Protein AF-A0A8W8M5B3-F1 (afdb_monomer)

Structure (mmCIF, N/CA/C/O backbone):
data_AF-A0A8W8M5B3-F1
#
_entry.id   AF-A0A8W8M5B3-F1
#
loop_
_atom_site.group_PDB
_atom_site.id
_atom_site.type_symbol
_atom_site.label_atom_id
_atom_site.label_alt_id
_atom_site.label_comp_id
_atom_site.label_asym_id
_atom_site.label_entity_id
_atom_site.label_seq_id
_atom_site.pdbx_PDB_ins_code
_atom_site.Cartn_x
_atom_site.Cartn_y
_atom_site.Cartn_z
_atom_site.occupancy
_atom_site.B_iso_or_equiv
_atom_site.auth_seq_id
_atom_site.auth_comp_id
_atom_site.auth_asym_id
_atom_site.auth_atom_id
_atom_site.pdbx_PDB_model_num
ATOM 1 N N . MET A 1 1 ? -5.644 18.689 -34.649 1.00 53.72 1 MET A N 1
ATOM 2 C CA . MET A 1 1 ? -5.321 19.517 -33.463 1.00 53.72 1 MET A CA 1
ATOM 3 C C . MET A 1 1 ? -6.409 19.464 -32.383 1.00 53.72 1 MET A C 1
ATOM 5 O O . MET A 1 1 ? -6.066 19.575 -31.218 1.00 53.72 1 MET A O 1
ATOM 9 N N . THR A 1 2 ? -7.679 19.230 -32.744 1.00 52.62 2 THR A N 1
ATOM 10 C CA . THR A 1 2 ? -8.858 19.275 -31.850 1.00 52.62 2 THR A CA 1
ATOM 11 C C . THR A 1 2 ? -9.084 18.024 -30.984 1.00 52.62 2 THR A C 1
ATOM 13 O O . THR A 1 2 ? -9.543 18.142 -29.855 1.00 52.62 2 THR A O 1
ATOM 16 N N . LEU A 1 3 ? -8.731 16.823 -31.468 1.00 43.03 3 LEU A N 1
ATOM 17 C CA . LEU A 1 3 ? -8.884 15.584 -30.680 1.00 43.03 3 LEU A CA 1
ATOM 18 C C . LEU A 1 3 ? -7.893 15.510 -29.507 1.00 43.03 3 LEU A C 1
ATOM 20 O O . LEU A 1 3 ? -8.242 15.065 -28.421 1.00 43.03 3 LEU A O 1
ATOM 24 N N . ILE A 1 4 ? -6.660 15.978 -29.732 1.00 53.31 4 ILE A N 1
ATOM 25 C CA . ILE A 1 4 ? -5.594 15.974 -28.721 1.00 53.31 4 ILE A CA 1
ATOM 26 C C . ILE A 1 4 ? -5.938 16.949 -27.590 1.00 53.31 4 ILE A C 1
ATOM 28 O O . ILE A 1 4 ? -5.773 16.610 -26.427 1.00 53.31 4 ILE A O 1
ATOM 32 N N . THR A 1 5 ? -6.480 18.127 -27.913 1.00 54.94 5 THR A N 1
ATOM 33 C CA . THR A 1 5 ? -6.895 19.126 -26.914 1.00 54.94 5 THR A CA 1
ATOM 34 C C . THR A 1 5 ? -8.114 18.683 -26.110 1.00 54.94 5 THR A C 1
ATOM 36 O O . THR A 1 5 ? -8.145 18.920 -24.909 1.00 54.94 5 THR A O 1
ATOM 39 N N . TYR A 1 6 ? -9.087 18.007 -26.731 1.00 51.59 6 TYR A N 1
ATOM 40 C CA . TYR A 1 6 ? -10.259 17.485 -26.020 1.00 51.59 6 TYR A CA 1
ATOM 41 C C . TYR A 1 6 ? -9.896 16.345 -25.057 1.00 51.59 6 TYR A C 1
ATOM 43 O O . TYR A 1 6 ? -10.343 16.349 -23.913 1.00 51.59 6 TYR A O 1
ATOM 51 N N . ASN A 1 7 ? -9.023 15.422 -25.480 1.00 51.47 7 ASN A N 1
ATOM 52 C CA . ASN A 1 7 ? -8.510 14.365 -24.603 1.00 51.47 7 ASN A CA 1
ATOM 53 C C . ASN A 1 7 ? -7.664 14.926 -23.459 1.00 51.47 7 ASN A C 1
ATOM 55 O O . ASN A 1 7 ? -7.821 14.472 -22.334 1.00 51.47 7 ASN A O 1
ATOM 59 N N . LEU A 1 8 ? -6.821 15.933 -23.717 1.00 51.47 8 LEU A N 1
ATOM 60 C CA . LEU A 1 8 ? -6.054 16.584 -22.652 1.00 51.47 8 LEU A CA 1
ATOM 61 C C . LEU A 1 8 ? -6.986 17.259 -21.636 1.00 51.47 8 LEU A C 1
ATOM 63 O O . LEU A 1 8 ? -6.766 17.129 -20.441 1.00 51.47 8 LEU A O 1
ATOM 67 N N . TYR A 1 9 ? -8.043 17.928 -22.111 1.00 49.84 9 TYR A N 1
ATOM 68 C CA . TYR A 1 9 ? -9.014 18.620 -21.262 1.00 49.84 9 TYR A CA 1
ATOM 69 C C . TYR A 1 9 ? -9.836 17.652 -20.398 1.00 49.84 9 TYR A C 1
ATOM 71 O O . TYR A 1 9 ? -10.004 17.887 -19.203 1.00 49.84 9 TYR A O 1
ATOM 79 N N . LEU A 1 10 ? -10.297 16.536 -20.975 1.00 47.53 10 LEU A N 1
ATOM 80 C CA . LEU A 1 10 ? -10.989 15.478 -20.234 1.00 47.53 10 LEU A CA 1
ATOM 81 C C . LEU A 1 10 ? -10.074 14.797 -19.212 1.00 47.53 10 LEU A C 1
ATOM 83 O O . LEU A 1 10 ? -10.497 14.620 -18.077 1.00 47.53 10 LEU A O 1
ATOM 87 N N . LEU A 1 11 ? -8.825 14.486 -19.584 1.00 47.31 11 LEU A N 1
ATOM 88 C CA . LEU A 1 11 ? -7.840 13.895 -18.673 1.00 47.31 11 LEU A CA 1
ATOM 89 C C . LEU A 1 11 ? -7.550 14.837 -17.492 1.00 47.31 11 LEU A C 1
ATOM 91 O O . LEU A 1 11 ? -7.527 14.402 -16.343 1.00 47.31 11 LEU A O 1
ATOM 95 N N . THR A 1 12 ? -7.398 16.142 -17.758 1.00 46.09 12 THR A N 1
ATOM 96 C CA . THR A 1 12 ? -7.215 17.144 -16.699 1.00 46.09 12 THR A CA 1
ATOM 97 C C . THR A 1 12 ? -8.443 17.293 -15.806 1.00 46.09 12 THR A C 1
ATOM 99 O O . THR A 1 12 ? -8.263 17.428 -14.604 1.00 46.09 12 THR A O 1
ATOM 102 N N . LEU A 1 13 ? -9.663 17.218 -16.357 1.00 48.53 13 LEU A N 1
ATOM 103 C CA . LEU A 1 13 ? -10.911 17.265 -15.583 1.00 48.53 13 LEU A CA 1
ATOM 104 C C . LEU A 1 13 ? -11.055 16.051 -14.655 1.00 48.53 13 LEU A C 1
ATOM 106 O O . LEU A 1 13 ? -11.400 16.220 -13.489 1.00 48.53 13 LEU A O 1
ATOM 110 N N . THR A 1 14 ? -10.735 14.846 -15.138 1.00 50.59 14 THR A N 1
ATOM 111 C CA . THR A 1 14 ? -10.765 13.629 -14.311 1.00 50.59 14 THR A CA 1
ATOM 112 C C . THR A 1 14 ? -9.700 13.643 -13.212 1.00 50.59 14 THR A C 1
ATOM 114 O O . THR A 1 14 ? -9.991 13.262 -12.084 1.00 50.59 14 THR A O 1
ATOM 117 N N . LEU A 1 15 ? -8.492 14.147 -13.505 1.00 49.62 15 LEU A N 1
ATOM 118 C CA . LEU A 1 15 ? -7.419 14.312 -12.513 1.00 49.62 15 LEU A CA 1
ATOM 119 C C . LEU A 1 15 ? -7.785 15.336 -11.424 1.00 49.62 15 LEU A C 1
ATOM 121 O O . LEU A 1 15 ? -7.426 15.146 -10.262 1.00 49.62 15 LEU A O 1
ATOM 125 N N . THR A 1 16 ? -8.502 16.412 -11.770 1.00 54.41 16 THR A N 1
ATOM 126 C CA . THR A 1 16 ? -8.963 17.405 -10.784 1.00 54.41 16 THR A CA 1
ATOM 127 C C . THR A 1 16 ? -10.124 16.902 -9.926 1.00 54.41 16 THR A C 1
ATOM 129 O O . THR A 1 16 ? -10.104 17.115 -8.715 1.00 54.41 16 THR A O 1
ATOM 132 N N . ASP A 1 17 ? -11.088 16.184 -10.509 1.00 62.38 17 ASP A N 1
ATOM 133 C CA . ASP A 1 17 ? -12.300 15.754 -9.796 1.00 62.38 17 ASP A CA 1
ATOM 134 C C . ASP A 1 17 ? -12.007 14.747 -8.670 1.00 62.38 17 ASP A C 1
ATOM 136 O O . AS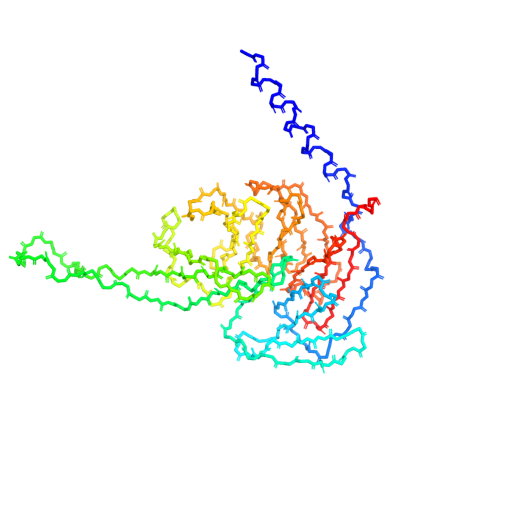P A 1 17 ? -12.618 14.817 -7.599 1.00 62.38 17 ASP A O 1
ATOM 140 N N . ASP A 1 18 ? -11.059 13.826 -8.867 1.00 72.44 18 ASP A N 1
ATOM 141 C CA . ASP A 1 18 ? -10.750 12.806 -7.857 1.00 72.44 18 ASP A CA 1
ATOM 142 C C . ASP A 1 18 ? -9.912 13.370 -6.695 1.00 72.44 18 ASP A C 1
ATOM 144 O O . ASP A 1 18 ? -10.124 13.001 -5.533 1.00 72.44 18 ASP A O 1
ATOM 148 N N . LEU A 1 19 ? -9.010 14.326 -6.958 1.00 80.25 19 LEU A N 1
ATOM 149 C CA . LEU A 1 19 ? -8.247 15.005 -5.903 1.00 80.25 19 LEU A CA 1
ATOM 150 C C . LEU A 1 19 ? -9.134 15.899 -5.019 1.00 80.25 19 LEU A C 1
ATOM 152 O O . LEU A 1 19 ? -8.861 16.027 -3.820 1.00 80.25 19 LEU A O 1
ATOM 156 N N . ASP A 1 20 ? -10.220 16.451 -5.566 1.00 81.31 20 ASP A N 1
ATOM 157 C CA . ASP A 1 20 ? -11.210 17.251 -4.830 1.00 81.31 20 ASP A CA 1
ATOM 158 C C . ASP A 1 20 ? -12.068 16.417 -3.859 1.00 81.31 20 ASP A C 1
ATOM 160 O O . ASP A 1 20 ? -12.709 16.950 -2.934 1.00 81.31 20 ASP A O 1
ATOM 164 N N . ARG A 1 21 ? -12.064 15.088 -4.018 1.00 83.88 21 ARG A N 1
ATOM 165 C CA . ARG A 1 21 ? -12.706 14.138 -3.095 1.00 83.88 21 ARG A CA 1
ATOM 166 C C . ARG A 1 21 ? -11.839 13.808 -1.883 1.00 83.88 21 ARG A C 1
ATOM 168 O O . ARG A 1 21 ? -12.360 13.254 -0.915 1.00 83.88 21 ARG A O 1
ATOM 175 N N . LEU A 1 22 ? -10.554 14.160 -1.898 1.00 87.50 22 LEU A N 1
ATOM 176 C CA . LEU A 1 22 ? -9.640 13.920 -0.783 1.00 87.50 22 LEU A CA 1
ATOM 177 C C . LEU A 1 22 ? -9.974 14.830 0.402 1.00 87.50 22 LEU A C 1
ATOM 179 O O . LEU A 1 22 ? -9.970 16.054 0.276 1.00 87.50 22 LEU A O 1
ATOM 183 N N . ILE A 1 23 ? -10.202 14.235 1.572 1.00 88.88 23 ILE A N 1
ATOM 184 C CA . ILE A 1 23 ? -10.473 14.974 2.822 1.00 88.88 23 ILE A CA 1
ATOM 185 C C . ILE A 1 23 ? -9.426 14.755 3.902 1.00 88.88 23 ILE A C 1
ATOM 187 O O . ILE A 1 23 ? -9.419 15.484 4.895 1.00 88.88 23 ILE A O 1
ATOM 191 N N . LEU A 1 24 ? -8.525 13.787 3.721 1.00 89.75 24 LEU A N 1
ATOM 192 C CA . LEU A 1 24 ? -7.459 13.566 4.685 1.00 89.75 24 LEU A CA 1
ATOM 193 C C . LEU A 1 24 ? -6.458 14.720 4.667 1.00 89.75 24 LEU A C 1
ATOM 195 O O . LEU A 1 24 ? -5.904 15.075 3.624 1.00 89.75 24 LEU A O 1
ATOM 199 N N . LEU A 1 25 ? -6.211 15.268 5.854 1.00 86.88 25 LEU A N 1
ATOM 200 C CA . LEU A 1 25 ? -5.199 16.288 6.093 1.00 86.88 25 LEU A CA 1
ATOM 201 C C . LEU A 1 25 ? -3.969 15.674 6.783 1.00 86.88 25 LEU A C 1
ATOM 203 O O . LEU A 1 25 ? -4.131 14.763 7.598 1.00 86.88 25 LEU A O 1
ATOM 207 N N . PRO A 1 26 ? -2.759 16.234 6.574 1.00 88.94 26 PRO A N 1
ATOM 208 C CA . PRO A 1 26 ? -1.518 15.718 7.160 1.00 88.94 26 PRO A CA 1
ATOM 209 C C . PRO A 1 26 ? -1.533 15.523 8.678 1.00 88.94 26 PRO A C 1
ATOM 211 O O . PRO A 1 26 ? -0.815 14.673 9.190 1.00 88.94 26 PRO A O 1
ATOM 214 N N . SER A 1 27 ? -2.325 16.309 9.402 1.00 86.94 27 SER A N 1
ATOM 215 C CA . SER A 1 27 ? -2.431 16.288 10.864 1.00 86.94 27 SER A CA 1
ATOM 216 C C . SER A 1 27 ? -3.783 15.757 11.352 1.00 86.94 27 SER A C 1
ATOM 218 O O . SER A 1 27 ? -4.245 16.149 12.424 1.00 86.94 27 SER A O 1
ATOM 220 N N . ALA A 1 28 ? -4.470 14.947 10.543 1.00 88.81 28 ALA A N 1
ATOM 221 C CA . ALA A 1 28 ? -5.773 14.407 10.902 1.00 88.81 28 ALA A CA 1
ATOM 222 C C . ALA A 1 28 ? -5.705 13.505 12.141 1.00 88.81 28 ALA A C 1
ATOM 224 O O . ALA A 1 28 ? -4.708 12.832 12.407 1.00 88.81 28 ALA A O 1
ATOM 225 N N . ILE A 1 29 ? -6.809 13.479 12.881 1.00 88.50 29 ILE A N 1
ATOM 226 C CA . ILE A 1 29 ? -7.001 12.600 14.033 1.00 88.50 29 ILE A CA 1
ATOM 227 C C . ILE A 1 29 ? -7.683 11.314 13.536 1.00 88.50 29 ILE A C 1
ATOM 229 O O . ILE A 1 29 ? -8.560 11.405 12.670 1.00 88.50 29 ILE A O 1
ATOM 233 N N . PRO A 1 30 ? -7.307 10.128 14.049 1.00 91.75 30 PRO A N 1
ATOM 234 C CA . PRO A 1 30 ? -7.993 8.887 13.713 1.00 91.75 30 PRO A CA 1
ATOM 235 C C . PRO A 1 30 ? -9.485 8.963 14.047 1.00 91.75 30 PRO A C 1
ATOM 237 O O . PRO A 1 30 ? -9.881 9.457 15.100 1.00 91.75 30 PRO A O 1
ATOM 240 N N . THR A 1 31 ? -10.312 8.424 13.161 1.00 92.12 31 THR A N 1
ATOM 241 C CA . THR A 1 31 ? -11.748 8.215 13.402 1.00 92.12 31 THR A CA 1
ATOM 242 C C . THR A 1 31 ? -12.033 6.950 14.203 1.00 92.12 31 THR A C 1
ATOM 244 O O . THR A 1 31 ? -13.053 6.862 14.881 1.00 92.12 31 THR A O 1
ATOM 247 N N . LEU A 1 32 ? -11.118 5.984 14.147 1.00 91.06 32 LEU A N 1
ATOM 248 C CA . LEU A 1 32 ? -11.135 4.760 14.933 1.00 91.06 32 LEU A CA 1
ATOM 249 C C . LEU A 1 32 ? -9.688 4.356 15.226 1.00 91.06 32 LEU A C 1
ATOM 251 O O . LEU A 1 32 ? -8.809 4.528 14.384 1.00 91.06 32 LEU A O 1
ATOM 255 N N . THR A 1 33 ? -9.455 3.798 16.408 1.00 91.12 33 THR A N 1
ATOM 256 C CA . THR A 1 33 ? -8.177 3.202 16.794 1.00 91.12 33 THR A CA 1
ATOM 257 C C . THR A 1 33 ? -8.438 1.772 17.240 1.00 91.12 33 THR A C 1
ATOM 259 O O . THR A 1 33 ? -9.250 1.535 18.132 1.00 91.12 33 THR A O 1
ATOM 262 N N . ILE A 1 34 ? -7.752 0.830 16.604 1.00 87.50 34 ILE A N 1
ATOM 263 C CA . ILE A 1 34 ? -7.818 -0.601 16.876 1.00 87.50 34 ILE A CA 1
ATOM 264 C C . ILE A 1 34 ? -6.501 -0.989 17.539 1.00 87.50 34 ILE A C 1
ATOM 266 O O . ILE A 1 34 ? -5.424 -0.720 17.015 1.00 87.50 34 ILE A O 1
ATOM 270 N N . ASP A 1 35 ? -6.588 -1.611 18.702 1.00 87.06 35 ASP A N 1
ATOM 271 C CA . ASP A 1 35 ? -5.436 -2.115 19.441 1.00 87.06 35 ASP A CA 1
ATOM 272 C C . ASP A 1 35 ? -5.367 -3.621 19.204 1.00 87.06 35 ASP A C 1
ATOM 274 O O . ASP A 1 35 ? -6.222 -4.372 19.674 1.00 87.06 35 ASP A O 1
ATOM 278 N N . THR A 1 36 ? -4.431 -4.045 18.362 1.00 82.00 36 THR A N 1
ATOM 279 C CA . THR A 1 36 ? -4.313 -5.448 17.970 1.00 82.00 36 THR A CA 1
ATOM 280 C C . THR A 1 36 ? -3.593 -6.228 19.071 1.00 82.00 36 THR A C 1
ATOM 282 O O . THR A 1 36 ? -2.722 -5.681 19.748 1.00 82.00 36 THR A O 1
ATOM 285 N N . PRO A 1 37 ? -3.888 -7.527 19.255 1.00 76.38 37 PRO A N 1
ATOM 286 C CA . PRO A 1 37 ? -3.199 -8.338 20.257 1.00 76.38 37 PRO A CA 1
ATOM 287 C C . PRO A 1 37 ? -1.724 -8.607 19.907 1.00 76.38 37 PRO A C 1
ATOM 289 O O . PRO A 1 37 ? -1.049 -9.313 20.656 1.00 76.38 37 PRO A O 1
ATOM 292 N N . VAL A 1 38 ? -1.217 -8.077 18.785 1.00 73.69 38 VAL A N 1
ATOM 293 C CA . VAL A 1 38 ? 0.112 -8.392 18.267 1.00 73.69 38 VAL A CA 1
ATOM 294 C C . VAL A 1 38 ? 0.968 -7.130 18.120 1.00 73.69 38 VAL A C 1
ATOM 296 O O . VAL A 1 38 ? 0.612 -6.222 17.367 1.00 73.69 38 VAL A O 1
ATOM 299 N N . PRO A 1 39 ? 2.116 -7.043 18.815 1.00 74.69 39 PRO A N 1
ATOM 300 C CA . PRO A 1 39 ? 3.044 -5.932 18.636 1.00 74.69 39 PRO A CA 1
ATOM 301 C C . PRO A 1 39 ? 3.782 -6.040 17.292 1.00 74.69 39 PRO A C 1
ATOM 303 O O . PRO A 1 39 ? 3.869 -7.116 16.708 1.00 74.69 39 PRO A O 1
ATOM 306 N N . ASN A 1 40 ? 4.390 -4.939 16.833 1.00 77.50 40 ASN A N 1
ATOM 307 C CA . ASN A 1 40 ? 5.222 -4.904 15.621 1.00 77.50 40 ASN A CA 1
ATOM 308 C C . ASN A 1 40 ? 4.525 -5.394 14.342 1.00 77.50 40 ASN A C 1
ATOM 310 O O . ASN A 1 40 ? 5.079 -6.210 13.607 1.00 77.50 40 ASN A O 1
ATOM 314 N N . ILE A 1 41 ? 3.341 -4.861 14.042 1.00 81.38 41 ILE A N 1
ATOM 315 C CA . ILE A 1 41 ? 2.624 -5.210 12.813 1.00 8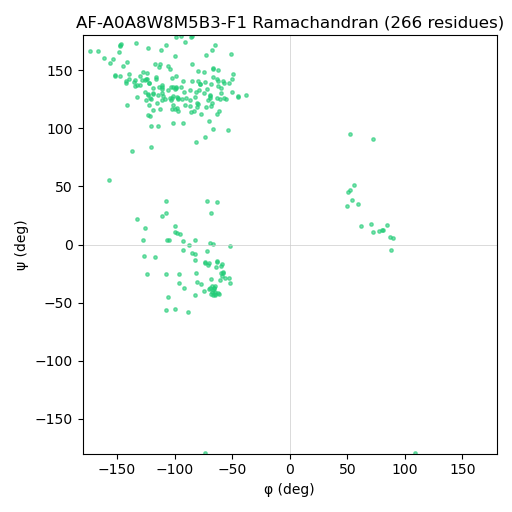1.38 41 ILE A CA 1
ATOM 316 C C . ILE A 1 41 ? 3.510 -4.907 11.599 1.00 81.38 41 ILE A C 1
ATOM 318 O O . ILE A 1 41 ? 3.997 -3.785 11.457 1.00 81.38 41 ILE A O 1
ATOM 322 N N . LYS A 1 42 ? 3.721 -5.897 10.731 1.00 80.44 42 LYS A N 1
ATOM 323 C CA . LYS A 1 42 ? 4.510 -5.772 9.496 1.00 80.44 42 LYS A CA 1
ATOM 324 C C . LYS A 1 42 ? 3.648 -5.513 8.284 1.00 80.44 42 LYS A C 1
ATOM 326 O O . LYS A 1 42 ? 4.084 -4.818 7.378 1.00 80.44 42 LYS A O 1
ATOM 331 N N . GLN A 1 43 ? 2.447 -6.074 8.273 1.00 80.75 43 GLN A N 1
ATOM 332 C CA . GLN A 1 43 ? 1.515 -5.894 7.179 1.00 80.75 43 GLN A CA 1
ATOM 333 C C . GLN A 1 43 ? 0.084 -6.020 7.679 1.00 80.75 43 GLN A C 1
ATOM 335 O O . GLN A 1 43 ? -0.209 -6.827 8.568 1.00 80.75 43 GLN A O 1
ATOM 340 N N . ILE A 1 44 ? -0.798 -5.233 7.075 1.00 81.38 44 ILE A N 1
ATOM 341 C CA . ILE A 1 44 ? -2.239 -5.363 7.235 1.00 81.38 44 ILE A CA 1
ATOM 342 C C . ILE A 1 44 ? -2.897 -5.445 5.871 1.00 81.38 44 ILE A C 1
ATOM 344 O O . ILE A 1 44 ? -2.443 -4.842 4.904 1.00 81.38 44 ILE A O 1
ATOM 348 N N . SER A 1 45 ? -4.004 -6.166 5.804 1.00 80.12 45 SER A N 1
ATOM 349 C CA . SER A 1 45 ? -4.862 -6.171 4.631 1.00 80.12 45 SER A CA 1
ATOM 350 C C . SER A 1 45 ? -6.314 -6.225 5.074 1.00 80.12 45 SER A C 1
ATOM 352 O O . SER A 1 45 ? -6.654 -6.906 6.043 1.00 80.12 45 SER A O 1
ATOM 354 N N . TYR A 1 46 ? -7.160 -5.455 4.400 1.00 71.12 46 TYR A N 1
ATOM 355 C CA . TYR A 1 46 ? -8.589 -5.417 4.663 1.00 71.12 46 TYR A CA 1
ATOM 356 C C . TYR A 1 46 ? -9.323 -6.039 3.484 1.00 71.12 46 TYR A C 1
ATOM 358 O O . TYR A 1 46 ? -9.011 -5.740 2.334 1.00 71.12 46 TYR A O 1
ATOM 366 N N . VAL A 1 47 ? -10.295 -6.890 3.789 1.00 66.25 47 VAL A N 1
ATOM 367 C CA . VAL A 1 47 ? -11.125 -7.582 2.799 1.00 66.25 47 VAL A CA 1
ATOM 368 C C . VAL A 1 47 ? -12.568 -7.109 2.868 1.00 66.25 47 VAL A C 1
ATOM 370 O O . VAL A 1 47 ? -13.052 -6.731 3.939 1.00 66.25 47 VAL A O 1
ATOM 373 N N . LYS A 1 48 ? -13.286 -7.185 1.744 1.00 62.12 48 LYS A N 1
ATOM 374 C CA . LYS A 1 48 ? -14.663 -6.680 1.587 1.00 62.12 48 LYS A CA 1
ATOM 375 C C . LYS A 1 48 ? -15.664 -7.323 2.551 1.00 62.12 48 LYS A C 1
ATOM 377 O O . LYS A 1 48 ? -16.678 -6.737 2.929 1.00 62.12 48 LYS A O 1
ATOM 382 N N . SER A 1 49 ? -15.354 -8.530 3.024 1.00 62.66 49 SER A N 1
ATOM 383 C CA . SER A 1 49 ? -16.093 -9.209 4.097 1.00 62.66 49 SER A CA 1
ATOM 384 C C . SER A 1 49 ? -15.986 -8.529 5.475 1.00 62.66 49 SER A C 1
ATOM 386 O O . SER A 1 49 ? -16.575 -9.008 6.446 1.00 62.66 49 SER A O 1
ATOM 388 N N . GLY A 1 50 ? -15.257 -7.417 5.577 1.00 68.25 50 GLY A N 1
ATOM 389 C CA . GLY A 1 50 ? -15.119 -6.615 6.784 1.00 68.25 50 GLY A CA 1
ATOM 390 C C . GLY A 1 50 ? -14.035 -7.108 7.740 1.00 68.25 50 GLY A C 1
ATOM 391 O O . GLY A 1 50 ? -14.059 -6.770 8.925 1.00 68.25 50 GLY A O 1
ATOM 392 N N . ARG A 1 51 ? -13.121 -7.956 7.259 1.00 73.38 51 ARG A N 1
ATOM 393 C CA . ARG A 1 51 ? -12.105 -8.617 8.087 1.00 73.38 51 ARG A CA 1
ATOM 394 C C . ARG A 1 51 ? -10.763 -7.913 7.929 1.00 73.38 51 ARG A C 1
ATOM 396 O O . ARG A 1 51 ? -10.341 -7.620 6.812 1.00 73.38 51 ARG A O 1
ATOM 403 N N . LEU A 1 52 ? -10.089 -7.684 9.053 1.00 77.75 52 LEU A N 1
ATOM 404 C CA . LEU A 1 52 ? -8.725 -7.172 9.085 1.00 77.75 52 LEU A CA 1
ATOM 405 C C . LEU A 1 52 ? -7.761 -8.337 9.314 1.00 77.75 52 LEU A C 1
ATOM 407 O O . LEU A 1 52 ? -7.797 -8.991 10.360 1.00 77.75 52 LEU A O 1
ATOM 411 N N . TRP A 1 53 ? -6.908 -8.577 8.327 1.00 79.81 53 TRP A N 1
ATOM 412 C CA . TRP A 1 53 ? -5.809 -9.527 8.406 1.00 79.81 53 TRP A CA 1
ATOM 413 C C . TRP A 1 53 ? -4.536 -8.804 8.814 1.00 79.81 53 TRP A C 1
ATOM 415 O O . TRP A 1 53 ? -4.231 -7.729 8.296 1.00 79.81 53 TRP A O 1
ATOM 425 N N . VAL A 1 54 ? -3.802 -9.398 9.746 1.00 78.75 54 VAL A N 1
ATOM 426 C CA . VAL A 1 54 ? -2.604 -8.826 10.356 1.00 78.75 54 VAL A CA 1
ATOM 427 C C . VAL A 1 54 ? -1.484 -9.858 10.299 1.00 78.75 54 VAL A C 1
ATOM 429 O O . VAL A 1 54 ? -1.702 -11.036 10.581 1.00 78.75 54 VAL A O 1
ATOM 432 N N . MET A 1 55 ? -0.281 -9.406 9.957 1.00 78.62 55 MET A N 1
ATOM 433 C CA . MET A 1 55 ? 0.943 -10.202 10.007 1.00 78.62 55 MET A CA 1
ATOM 434 C C . MET A 1 55 ? 1.994 -9.477 10.839 1.00 78.62 55 MET A C 1
ATOM 436 O O . MET A 1 55 ? 2.241 -8.284 10.640 1.00 78.62 55 MET A O 1
ATOM 440 N N . SER A 1 56 ? 2.610 -10.196 11.771 1.00 72.75 56 SER A N 1
ATOM 441 C CA . SER A 1 56 ? 3.611 -9.664 12.706 1.00 72.75 56 SER A CA 1
ATOM 442 C C . SER A 1 56 ? 5.033 -10.114 12.425 1.00 72.75 56 SER A C 1
ATOM 444 O O . SER A 1 56 ? 5.975 -9.412 12.786 1.00 72.75 56 SER A O 1
ATOM 446 N N . ASP A 1 57 ? 5.191 -11.260 11.772 1.00 69.12 57 ASP A N 1
ATOM 447 C CA . ASP A 1 57 ? 6.478 -11.745 11.302 1.00 69.12 57 ASP A CA 1
ATOM 448 C C . ASP A 1 57 ? 6.310 -12.364 9.916 1.00 69.12 57 ASP A C 1
ATOM 450 O O . ASP A 1 57 ? 5.257 -12.915 9.600 1.00 69.12 57 ASP A O 1
ATOM 454 N N . PHE A 1 58 ? 7.336 -12.242 9.082 1.00 63.25 58 PHE A N 1
ATOM 455 C CA . PHE A 1 58 ? 7.303 -12.718 7.697 1.00 63.25 58 PHE A CA 1
ATOM 456 C C . PHE A 1 58 ? 7.379 -14.249 7.597 1.00 63.25 58 PHE A C 1
ATOM 458 O O . PHE A 1 58 ? 7.025 -14.809 6.558 1.00 63.25 58 PHE A O 1
ATOM 465 N N . ASP A 1 59 ? 7.788 -14.896 8.692 1.00 58.41 59 ASP A N 1
ATOM 466 C CA . ASP A 1 59 ? 7.901 -16.348 8.845 1.00 58.41 59 ASP A CA 1
ATOM 467 C C . ASP A 1 59 ? 6.772 -16.961 9.705 1.00 58.41 59 ASP A C 1
ATOM 469 O O . ASP A 1 59 ? 6.789 -18.165 9.981 1.00 58.41 59 ASP A O 1
ATOM 473 N N . ASP A 1 60 ? 5.794 -16.155 10.136 1.00 60.88 60 ASP A N 1
ATOM 474 C CA . ASP A 1 60 ? 4.653 -16.594 10.949 1.00 60.88 60 ASP A CA 1
ATOM 475 C C . ASP A 1 60 ? 3.339 -16.611 10.141 1.00 60.88 60 ASP A C 1
ATOM 477 O O . ASP A 1 60 ? 3.260 -16.181 8.988 1.00 60.88 60 ASP A O 1
ATOM 481 N N . GLY A 1 61 ? 2.278 -17.161 10.728 1.00 65.31 61 GLY A N 1
ATOM 482 C CA . GLY A 1 61 ? 0.944 -17.129 10.141 1.00 65.31 61 GLY A CA 1
ATOM 483 C C . GLY A 1 61 ? 0.343 -15.720 10.070 1.00 65.31 61 GLY A C 1
ATOM 484 O O . GLY A 1 61 ? 0.609 -14.859 10.905 1.00 65.31 61 GLY A O 1
ATOM 485 N N . ILE A 1 62 ? -0.534 -15.500 9.091 1.00 71.69 62 ILE A N 1
ATOM 486 C CA . ILE A 1 62 ? -1.443 -14.352 9.068 1.00 71.69 62 ILE A CA 1
ATOM 487 C C . ILE A 1 62 ? -2.611 -14.626 10.015 1.00 71.69 62 ILE A C 1
ATOM 489 O O . ILE A 1 62 ? -3.153 -15.734 10.042 1.00 71.69 62 ILE A O 1
ATOM 493 N N . ILE A 1 63 ? -3.018 -13.622 10.784 1.00 74.56 63 ILE A N 1
ATOM 494 C CA . ILE A 1 63 ? -4.143 -13.737 11.713 1.00 74.56 63 ILE A CA 1
ATOM 495 C C . ILE A 1 63 ? -5.281 -12.807 11.314 1.00 74.56 63 ILE A C 1
ATOM 497 O O . ILE A 1 63 ? -5.060 -11.683 10.863 1.00 74.56 63 ILE A O 1
ATOM 501 N N . GLN A 1 64 ? -6.510 -13.260 11.522 1.00 74.75 64 GLN A N 1
ATOM 502 C CA . GLN A 1 64 ? -7.692 -12.418 11.436 1.00 74.75 64 GLN A CA 1
ATOM 503 C C . GLN A 1 64 ? -8.029 -11.879 12.825 1.00 74.75 64 GLN A C 1
ATOM 505 O O . GLN A 1 64 ? -8.241 -12.659 13.759 1.00 74.75 64 GLN A O 1
ATOM 510 N N . VAL A 1 65 ? -8.144 -10.557 12.943 1.00 74.44 65 VAL A N 1
ATOM 511 C CA . VAL A 1 65 ? -8.499 -9.875 14.195 1.00 74.44 65 VAL A CA 1
ATOM 512 C C . VAL A 1 65 ? -9.865 -9.210 14.043 1.00 74.44 65 VAL A C 1
ATOM 514 O O . VAL A 1 65 ? -10.150 -8.587 13.017 1.00 74.44 65 VAL A O 1
ATOM 517 N N . ASP A 1 66 ? -10.732 -9.357 15.046 1.00 68.69 66 ASP A N 1
ATOM 518 C CA . ASP A 1 66 ? -11.992 -8.611 15.114 1.00 68.69 66 ASP A CA 1
ATOM 519 C C . ASP A 1 66 ? -11.852 -7.282 15.885 1.00 68.69 66 ASP A C 1
ATOM 521 O O . ASP A 1 66 ? -10.824 -6.976 16.489 1.00 68.69 66 ASP A O 1
ATOM 525 N N . ASN A 1 67 ? -12.914 -6.472 15.894 1.00 64.94 67 ASN A N 1
ATOM 526 C CA . ASN A 1 67 ? -12.914 -5.179 16.591 1.00 64.94 67 ASN A CA 1
ATOM 527 C C . ASN A 1 67 ? -12.739 -5.293 18.122 1.00 64.94 67 ASN A C 1
ATOM 529 O O . ASN A 1 67 ? -12.457 -4.287 18.770 1.00 64.94 67 ASN A O 1
ATOM 533 N N . ASN A 1 68 ? -12.903 -6.488 18.700 1.00 66.75 68 ASN A N 1
ATOM 534 C CA . ASN A 1 68 ? -12.751 -6.762 20.130 1.00 66.75 68 ASN A CA 1
ATOM 535 C C . ASN A 1 68 ? -11.356 -7.289 20.491 1.00 66.75 68 ASN A C 1
ATOM 537 O O . ASN A 1 68 ? -11.136 -7.647 21.647 1.00 66.75 68 ASN A O 1
ATOM 541 N N . ARG A 1 69 ? -10.402 -7.268 19.546 1.00 69.69 69 ARG A N 1
ATOM 542 C CA . ARG A 1 69 ? -9.034 -7.800 19.688 1.00 69.69 69 ARG A CA 1
ATOM 543 C C . ARG A 1 69 ? -8.955 -9.328 19.710 1.00 69.69 69 ARG A C 1
ATOM 545 O O . ARG A 1 69 ? -7.885 -9.866 19.996 1.00 69.69 69 ARG A O 1
ATOM 552 N N . ASP A 1 70 ? -10.042 -10.028 19.395 1.00 71.50 70 ASP A N 1
ATOM 553 C CA . ASP A 1 70 ? -10.036 -11.485 19.389 1.00 71.50 70 ASP A CA 1
ATOM 554 C C . ASP A 1 70 ? -9.442 -12.003 18.077 1.00 71.50 70 ASP A C 1
ATOM 556 O O . ASP A 1 70 ? -9.853 -11.607 16.980 1.00 71.50 70 ASP A O 1
ATOM 560 N N . ILE A 1 71 ? -8.503 -12.945 18.193 1.00 74.88 71 ILE A N 1
ATOM 561 C CA . ILE A 1 71 ? -8.014 -13.723 17.054 1.00 74.88 71 ILE A CA 1
ATOM 562 C C . ILE A 1 71 ? -9.118 -14.705 16.658 1.00 74.88 71 ILE A C 1
ATOM 564 O O . ILE A 1 71 ? -9.510 -15.561 17.453 1.00 74.88 71 ILE A O 1
ATOM 568 N N . LYS A 1 72 ? -9.632 -14.581 15.433 1.00 67.75 72 LYS A N 1
ATOM 569 C CA . LYS A 1 72 ? -10.675 -15.477 14.901 1.00 67.75 72 LYS A CA 1
ATOM 570 C C . LYS A 1 72 ? -10.100 -16.656 14.143 1.00 67.75 72 LYS A C 1
ATOM 572 O O . LYS A 1 72 ? -10.645 -17.753 14.212 1.00 67.75 72 LYS A O 1
ATOM 577 N N . GLU A 1 73 ? -9.027 -16.409 13.411 1.00 65.69 73 GLU A N 1
ATOM 578 C CA . GLU A 1 73 ? -8.450 -17.365 12.481 1.00 65.69 73 GLU A CA 1
ATOM 579 C C . GLU A 1 73 ? -6.950 -17.099 12.354 1.00 65.69 73 GLU A C 1
ATOM 581 O O . GLU A 1 73 ? -6.516 -15.950 12.444 1.00 65.69 73 GLU A O 1
ATOM 586 N N . ALA A 1 74 ? -6.167 -18.159 12.167 1.00 66.94 74 ALA A N 1
ATOM 587 C CA . ALA A 1 74 ? -4.739 -18.088 11.894 1.00 66.94 74 ALA A CA 1
ATOM 588 C C . ALA A 1 74 ? -4.423 -19.020 10.721 1.00 66.94 74 ALA A C 1
ATOM 590 O O . ALA A 1 74 ? -4.771 -20.202 10.752 1.00 66.94 74 ALA A O 1
ATOM 591 N N . VAL A 1 75 ? -3.768 -18.490 9.693 1.00 59.91 75 VAL A N 1
ATOM 592 C CA . VAL A 1 75 ? -3.412 -19.219 8.473 1.00 59.91 75 VAL A CA 1
ATOM 593 C C . VAL A 1 75 ? -1.908 -19.126 8.286 1.00 59.91 75 VAL A C 1
ATOM 595 O O . VAL A 1 75 ? -1.342 -18.040 8.324 1.00 59.91 75 VAL A O 1
ATOM 598 N N . ARG A 1 76 ? -1.229 -20.255 8.073 1.00 58.09 76 ARG A N 1
ATOM 599 C CA . ARG A 1 76 ? 0.213 -20.242 7.805 1.00 58.09 76 ARG A CA 1
ATOM 600 C C . ARG A 1 76 ? 0.478 -19.581 6.449 1.00 58.09 76 ARG A C 1
ATOM 602 O O . ARG A 1 76 ? -0.003 -20.079 5.435 1.00 58.09 76 ARG A O 1
ATOM 609 N N . SER A 1 77 ? 1.266 -18.510 6.441 1.00 56.25 77 SER A N 1
ATOM 610 C CA . SER A 1 77 ? 1.808 -17.886 5.232 1.00 56.25 77 SER A CA 1
ATOM 611 C C . SER A 1 77 ? 3.331 -17.988 5.260 1.00 56.25 77 SER A C 1
ATOM 613 O O . SER A 1 77 ? 3.926 -18.144 6.322 1.00 56.25 77 SER A O 1
ATOM 615 N N . LEU A 1 78 ? 3.960 -17.957 4.090 1.00 50.72 78 LEU A N 1
ATOM 616 C CA . LEU A 1 78 ? 5.411 -17.854 3.945 1.00 50.72 78 LEU A CA 1
ATOM 617 C C . LEU A 1 78 ? 5.669 -16.582 3.138 1.00 50.72 78 LEU A C 1
ATOM 619 O O . LEU A 1 78 ? 5.749 -16.641 1.910 1.00 50.72 78 LEU A O 1
ATOM 623 N N . GLY A 1 79 ? 5.693 -15.440 3.829 1.00 57.41 79 GLY A N 1
ATOM 624 C CA . GLY A 1 79 ? 5.994 -14.133 3.252 1.00 57.41 79 GLY A CA 1
ATOM 625 C C . GLY A 1 79 ? 4.822 -13.153 3.116 1.00 57.41 79 GLY A C 1
ATOM 626 O O . GLY A 1 79 ? 3.676 -13.418 3.487 1.00 57.41 79 GLY A O 1
ATOM 627 N N . LEU A 1 80 ? 5.177 -11.985 2.573 1.00 61.94 80 LEU A N 1
ATOM 628 C CA . LEU A 1 80 ? 4.307 -10.842 2.286 1.00 61.94 80 LEU A CA 1
ATOM 629 C C . LEU A 1 80 ? 3.087 -11.228 1.447 1.00 61.94 80 LEU A C 1
ATOM 631 O O . LEU A 1 80 ? 3.198 -11.961 0.463 1.00 61.94 80 LEU A O 1
ATOM 635 N N . PHE A 1 81 ? 1.943 -10.652 1.798 1.00 62.59 81 PHE A N 1
ATOM 636 C CA . PHE A 1 81 ? 0.667 -10.901 1.143 1.00 62.59 81 PHE A CA 1
ATOM 637 C C . PHE A 1 81 ? -0.056 -9.582 0.881 1.00 62.59 81 PHE A C 1
ATOM 639 O O . PHE A 1 81 ? -0.053 -8.679 1.706 1.00 62.59 81 PHE A O 1
ATOM 646 N N . CYS A 1 82 ? -0.722 -9.450 -0.254 1.00 63.94 82 CYS A N 1
ATOM 647 C CA . CYS A 1 82 ? -1.722 -8.401 -0.434 1.00 63.94 82 CYS A CA 1
ATOM 648 C C . CYS A 1 82 ? -3.025 -9.106 -0.765 1.00 63.94 82 CYS A C 1
ATOM 650 O O . CYS A 1 82 ? -3.046 -9.930 -1.674 1.00 63.94 82 CYS A O 1
ATOM 652 N N . VAL A 1 83 ? -4.096 -8.836 -0.027 1.00 60.41 83 VAL A N 1
ATOM 653 C CA . VAL A 1 83 ? -5.422 -9.259 -0.466 1.00 60.41 83 VAL A CA 1
ATOM 654 C C . VAL A 1 83 ? -6.004 -8.131 -1.307 1.00 60.41 83 VAL A C 1
ATOM 656 O O . VAL A 1 83 ? -6.003 -6.970 -0.896 1.00 60.41 83 VAL A O 1
ATOM 659 N N . SER A 1 84 ? -6.420 -8.457 -2.525 1.00 55.88 84 SER A N 1
ATOM 660 C CA . SER A 1 84 ? -7.086 -7.515 -3.412 1.00 55.88 84 SER A CA 1
ATOM 661 C C . SER A 1 84 ? -8.460 -7.138 -2.852 1.00 55.88 84 SER A C 1
ATOM 663 O O . SER A 1 84 ? -9.003 -7.798 -1.966 1.00 55.88 84 SER A O 1
ATOM 665 N N . LYS A 1 85 ? -9.058 -6.093 -3.428 1.00 51.88 85 LYS A N 1
ATOM 666 C CA . LYS A 1 85 ? -10.420 -5.640 -3.097 1.00 51.88 85 LYS A CA 1
ATOM 667 C C . LYS A 1 85 ? -11.508 -6.702 -3.321 1.00 51.88 85 LYS A C 1
ATOM 669 O O . LYS A 1 85 ? -12.602 -6.554 -2.787 1.00 51.88 85 LYS A O 1
ATOM 674 N N . ASP A 1 86 ? -11.200 -7.752 -4.077 1.00 50.44 86 ASP A N 1
ATOM 675 C CA . ASP A 1 86 ? -12.103 -8.866 -4.371 1.00 50.44 86 ASP A CA 1
ATOM 676 C C . ASP A 1 86 ? -11.689 -10.138 -3.610 1.00 50.44 86 ASP A C 1
ATOM 678 O O . ASP A 1 86 ? -11.902 -11.238 -4.093 1.00 50.44 86 ASP A O 1
ATOM 682 N N . ASP A 1 87 ? -11.032 -10.018 -2.455 1.00 48.94 87 ASP A N 1
ATOM 683 C CA . ASP A 1 87 ? -10.575 -11.143 -1.621 1.00 48.94 87 ASP A CA 1
ATOM 684 C C . ASP A 1 87 ? -9.554 -12.079 -2.314 1.00 48.94 87 ASP A C 1
ATOM 686 O O . ASP A 1 87 ? -9.259 -13.176 -1.832 1.00 48.94 87 ASP A O 1
ATOM 690 N N . ALA A 1 88 ? -8.941 -11.637 -3.418 1.00 50.22 88 ALA A N 1
ATOM 691 C CA . ALA A 1 88 ? -7.898 -12.401 -4.090 1.00 50.22 88 ALA A CA 1
ATOM 692 C C . ALA A 1 88 ? -6.532 -12.206 -3.429 1.00 50.22 88 ALA A C 1
ATOM 694 O O . ALA A 1 88 ? -6.041 -11.086 -3.306 1.00 50.22 88 ALA A O 1
ATOM 695 N N . LEU A 1 89 ? -5.864 -13.300 -3.076 1.00 51.72 89 LEU A N 1
ATOM 696 C CA . LEU A 1 89 ? -4.512 -13.257 -2.528 1.00 51.72 89 LEU A CA 1
ATOM 697 C C . LEU A 1 89 ? -3.497 -12.948 -3.641 1.00 51.72 89 LEU A C 1
ATOM 699 O O . LEU A 1 89 ? -3.492 -13.601 -4.676 1.00 51.72 89 LEU A O 1
ATOM 703 N N . LEU A 1 90 ? -2.608 -11.984 -3.440 1.00 53.38 90 LEU A N 1
ATOM 704 C CA . LEU A 1 90 ? -1.363 -11.856 -4.190 1.00 53.38 90 LEU A CA 1
ATOM 705 C C . LEU A 1 90 ? -0.270 -12.501 -3.349 1.00 53.38 90 LEU A C 1
ATOM 707 O O . LEU A 1 90 ? 0.038 -12.036 -2.251 1.00 53.38 90 LEU A O 1
ATOM 711 N N . TYR A 1 91 ? 0.286 -13.586 -3.877 1.00 54.34 91 TYR A N 1
ATOM 712 C CA . TYR A 1 91 ? 1.374 -14.323 -3.252 1.00 54.34 91 TYR A CA 1
ATOM 713 C C . TYR A 1 91 ? 2.629 -14.209 -4.119 1.00 54.34 91 TYR A C 1
ATOM 715 O O . TYR A 1 91 ? 2.592 -14.475 -5.325 1.00 54.34 91 TYR A O 1
ATOM 723 N N . LYS A 1 92 ? 3.740 -13.819 -3.492 1.00 49.56 92 LYS A N 1
ATOM 724 C CA . LYS A 1 92 ? 5.087 -13.901 -4.064 1.00 49.56 92 LYS A CA 1
ATOM 725 C C . LYS A 1 92 ? 5.629 -15.295 -3.752 1.00 49.56 92 LYS A C 1
ATOM 727 O O . LYS A 1 92 ? 5.790 -15.614 -2.580 1.00 49.56 92 LYS A O 1
ATOM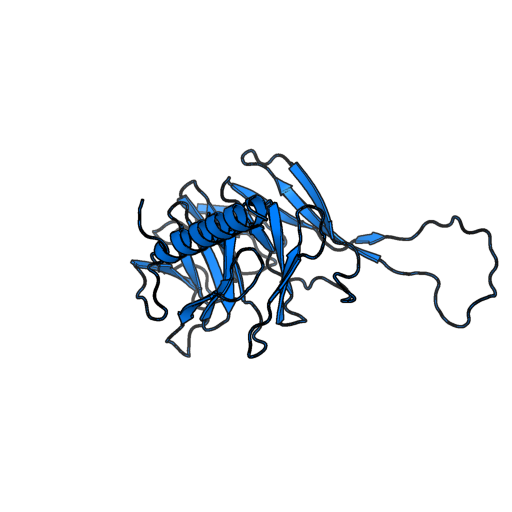 732 N N . SER A 1 93 ? 5.944 -16.103 -4.765 1.00 45.06 93 SER A N 1
ATOM 733 C CA . SER A 1 93 ? 6.690 -17.351 -4.541 1.00 45.06 93 SER A CA 1
ATOM 734 C C . SER A 1 93 ? 8.173 -17.168 -4.845 1.00 45.06 93 SER A C 1
ATOM 736 O O . SER A 1 93 ? 8.532 -16.435 -5.768 1.00 45.06 93 SER A O 1
ATOM 738 N N . ASP A 1 94 ? 8.995 -17.860 -4.062 1.00 45.66 94 ASP A N 1
ATOM 739 C CA . ASP A 1 94 ? 10.451 -17.772 -3.999 1.00 45.66 94 ASP A CA 1
ATOM 740 C C . ASP A 1 94 ? 11.223 -17.884 -5.322 1.00 45.66 94 ASP A C 1
ATOM 742 O O . ASP A 1 94 ? 10.722 -18.323 -6.352 1.00 45.66 94 ASP A O 1
ATOM 746 N N . ARG A 1 95 ? 12.486 -17.455 -5.207 1.00 47.47 95 ARG A N 1
ATOM 747 C CA . ARG A 1 95 ? 13.618 -17.549 -6.140 1.00 47.47 95 ARG A CA 1
ATOM 748 C C . ARG A 1 95 ? 13.656 -18.885 -6.897 1.00 47.47 95 ARG A C 1
ATOM 750 O O . ARG A 1 95 ? 13.764 -19.933 -6.266 1.00 47.47 95 ARG A O 1
ATOM 757 N N . PHE A 1 96 ? 13.751 -18.827 -8.223 1.00 46.59 96 PHE A N 1
ATOM 758 C CA . PHE A 1 96 ? 14.215 -19.951 -9.041 1.00 46.59 96 PHE A CA 1
ATOM 759 C C . PHE A 1 96 ? 15.401 -19.512 -9.904 1.00 46.59 96 PHE A C 1
ATOM 761 O O . PHE A 1 96 ? 15.473 -18.358 -10.325 1.00 46.59 96 PHE A O 1
ATOM 768 N N . ILE A 1 97 ? 16.360 -20.423 -10.070 1.00 51.22 97 ILE A N 1
ATOM 769 C CA . ILE A 1 97 ? 17.506 -20.277 -10.968 1.00 51.22 97 ILE A CA 1
ATOM 770 C C . ILE A 1 97 ? 17.064 -20.878 -12.300 1.00 51.22 97 ILE A C 1
ATOM 772 O O . ILE A 1 97 ? 16.683 -22.048 -12.333 1.00 51.22 97 ILE A O 1
ATOM 776 N N . GLU A 1 98 ? 17.060 -20.080 -13.363 1.00 47.88 98 GLU A N 1
ATOM 777 C CA . GLU A 1 98 ? 16.972 -20.618 -14.722 1.00 47.88 98 GLU A CA 1
ATOM 778 C C . GLU A 1 98 ? 18.391 -20.972 -15.178 1.00 47.88 98 GLU A C 1
ATOM 780 O O . GLU A 1 98 ? 19.238 -20.086 -15.307 1.00 47.88 98 GLU A O 1
ATOM 785 N N . ASP A 1 99 ? 18.652 -22.263 -15.382 1.00 47.75 99 ASP A N 1
ATOM 786 C CA . ASP A 1 99 ? 19.841 -22.734 -16.092 1.00 47.75 99 ASP A CA 1
ATOM 787 C C . ASP A 1 99 ? 19.556 -22.610 -17.602 1.00 47.75 99 ASP A C 1
ATOM 789 O O . ASP A 1 99 ? 18.566 -23.160 -18.087 1.00 47.75 99 ASP A O 1
ATOM 793 N N . GLU A 1 100 ? 20.368 -21.860 -18.358 1.00 47.72 100 GLU A N 1
ATOM 794 C CA . GLU A 1 100 ? 20.274 -21.869 -19.827 1.00 47.72 100 GLU A CA 1
ATOM 795 C C . GLU A 1 100 ? 20.758 -23.233 -20.364 1.00 47.72 100 GLU A C 1
ATOM 797 O O . GLU A 1 100 ? 21.833 -23.707 -19.998 1.00 47.72 100 GLU A O 1
ATOM 802 N N . ASP A 1 101 ? 19.937 -23.861 -21.216 1.00 42.06 101 ASP A N 1
ATOM 803 C CA . ASP A 1 101 ? 20.123 -25.207 -21.774 1.00 42.06 101 ASP A CA 1
ATOM 804 C C . ASP A 1 101 ? 21.520 -25.464 -22.387 1.00 42.06 101 ASP A C 1
ATOM 806 O O . ASP A 1 101 ? 22.067 -24.642 -23.124 1.00 42.06 101 ASP A O 1
ATOM 810 N N . GLU A 1 102 ? 22.016 -26.694 -22.191 1.00 46.09 102 GLU A N 1
ATOM 811 C CA . GLU A 1 102 ? 23.229 -27.323 -22.754 1.00 46.09 102 GLU A CA 1
ATOM 812 C C . GLU A 1 102 ? 23.225 -27.490 -24.300 1.00 46.09 102 GLU A C 1
ATOM 814 O O . GLU A 1 102 ? 23.707 -28.490 -24.826 1.00 46.09 102 GLU A O 1
ATOM 819 N N . ASN A 1 103 ? 22.677 -26.548 -25.074 1.00 45.25 103 ASN A N 1
ATOM 820 C CA . ASN A 1 103 ? 22.558 -26.663 -26.539 1.00 45.25 103 ASN A CA 1
ATOM 821 C C . ASN A 1 103 ? 23.518 -25.743 -27.316 1.00 45.25 103 ASN A C 1
ATOM 823 O O . ASN A 1 103 ? 23.172 -25.209 -28.371 1.00 45.25 103 ASN A O 1
ATOM 827 N N . GLY A 1 104 ? 24.740 -25.572 -26.812 1.00 44.28 104 GLY A N 1
ATOM 828 C CA . GLY A 1 104 ? 25.843 -24.949 -27.540 1.00 44.28 104 GLY A CA 1
ATOM 829 C C . GLY A 1 104 ? 26.950 -25.963 -27.788 1.00 44.28 104 GLY A C 1
ATOM 830 O O . GLY A 1 104 ? 27.719 -26.253 -26.876 1.00 44.28 104 GLY A O 1
ATOM 831 N N . ASP A 1 105 ? 27.025 -26.495 -29.011 1.00 42.91 105 ASP A N 1
ATOM 832 C CA . ASP A 1 105 ? 28.180 -27.254 -29.498 1.00 42.91 105 ASP A CA 1
ATOM 833 C C . ASP A 1 105 ? 29.483 -26.534 -29.116 1.00 42.91 105 ASP A C 1
ATOM 835 O O . ASP A 1 105 ? 29.649 -25.338 -29.372 1.00 42.91 105 ASP A O 1
ATOM 839 N N . GLY A 1 106 ? 30.384 -27.276 -28.470 1.00 48.31 106 GLY A N 1
ATOM 840 C CA . GLY A 1 106 ? 31.594 -26.747 -27.855 1.00 48.31 106 GLY A CA 1
ATOM 841 C C . GLY A 1 106 ? 32.480 -25.950 -28.813 1.00 48.31 106 GLY A C 1
ATOM 842 O O . GLY A 1 106 ? 32.945 -26.456 -29.834 1.00 48.31 106 GLY A O 1
ATOM 843 N N . ASP A 1 107 ? 32.786 -24.719 -28.413 1.00 40.56 107 ASP A N 1
ATOM 844 C CA . ASP A 1 107 ? 33.991 -24.001 -28.825 1.00 40.56 107 ASP A CA 1
ATOM 845 C C . ASP A 1 107 ? 34.564 -23.310 -27.575 1.00 40.56 107 ASP A C 1
ATOM 847 O O . ASP A 1 107 ? 34.324 -22.132 -27.303 1.00 40.56 107 ASP A O 1
ATOM 851 N N . ASP A 1 108 ? 35.277 -24.098 -26.764 1.00 48.00 108 ASP A N 1
ATOM 852 C CA . ASP A 1 108 ? 35.762 -23.782 -25.409 1.00 48.00 108 ASP A CA 1
ATOM 853 C C . ASP A 1 108 ? 36.867 -22.707 -25.349 1.00 48.00 108 ASP A C 1
ATOM 855 O O . ASP A 1 108 ? 37.717 -22.740 -24.456 1.00 48.00 108 ASP A O 1
ATOM 859 N N . ASN A 1 109 ? 36.959 -21.769 -26.300 1.00 46.06 109 ASN A N 1
ATOM 860 C CA . ASN A 1 109 ? 38.116 -20.869 -26.297 1.00 46.06 109 ASN A CA 1
ATOM 861 C C . ASN A 1 109 ? 37.963 -19.517 -27.006 1.00 46.06 109 ASN A C 1
ATOM 863 O O . ASN A 1 109 ? 38.790 -19.163 -27.852 1.00 46.06 109 ASN A O 1
ATOM 867 N N . LYS A 1 110 ? 36.957 -18.706 -26.640 1.00 42.53 110 LYS A N 1
ATOM 868 C CA . LYS A 1 110 ? 36.897 -17.314 -27.137 1.00 42.53 110 LYS A CA 1
ATOM 869 C C . LYS A 1 110 ? 36.773 -16.167 -26.148 1.00 42.53 110 LYS A C 1
ATOM 871 O O . LYS A 1 110 ? 37.015 -15.042 -26.578 1.00 42.53 110 LYS A O 1
ATOM 876 N N . TYR A 1 111 ? 36.524 -16.381 -24.861 1.00 41.34 111 TYR A N 1
ATOM 877 C CA . TYR A 1 111 ? 36.479 -15.259 -23.921 1.00 41.34 111 TYR A CA 1
ATOM 878 C C . TYR A 1 111 ? 37.116 -15.641 -22.588 1.00 41.34 111 TYR A C 1
ATOM 880 O O . TYR A 1 111 ? 36.721 -16.609 -21.948 1.00 41.34 111 TYR A O 1
ATOM 888 N N . GLY A 1 112 ? 38.163 -14.903 -22.216 1.00 34.53 112 GLY A N 1
ATOM 889 C CA . GLY A 1 112 ? 38.873 -15.093 -20.960 1.00 34.53 112 GLY A CA 1
ATOM 890 C C . GLY A 1 112 ? 37.967 -14.849 -19.755 1.00 34.53 112 GLY A C 1
ATOM 891 O O . GLY A 1 112 ? 37.218 -13.878 -19.729 1.00 34.53 112 GLY A O 1
ATOM 892 N N . ASP A 1 113 ? 38.081 -15.739 -18.774 1.00 41.84 113 ASP A N 1
ATOM 893 C CA . ASP A 1 113 ? 37.716 -15.558 -17.362 1.00 41.84 113 ASP A CA 1
ATOM 894 C C . ASP A 1 113 ? 36.311 -14.993 -17.061 1.00 41.84 113 ASP A C 1
ATOM 896 O O . ASP A 1 113 ? 36.104 -14.280 -16.079 1.00 41.84 113 ASP A O 1
ATOM 900 N N . GLN A 1 114 ? 35.318 -15.323 -17.890 1.00 42.66 114 GLN A N 1
ATOM 901 C CA . GLN A 1 114 ? 33.906 -15.152 -17.550 1.00 42.66 114 GLN A CA 1
ATOM 902 C C . GLN A 1 114 ? 33.221 -16.510 -17.638 1.00 42.66 114 GLN A C 1
ATOM 904 O O . GLN A 1 114 ? 33.077 -17.077 -18.718 1.00 42.66 114 GLN A O 1
ATOM 909 N N . SER A 1 115 ? 32.835 -17.048 -16.482 1.00 42.22 115 SER A N 1
ATOM 910 C CA . SER A 1 115 ? 32.010 -18.251 -16.393 1.00 42.22 115 SER A CA 1
ATOM 911 C C . SER A 1 115 ? 30.773 -18.106 -17.298 1.00 42.22 115 SER A C 1
ATOM 913 O O . SER A 1 115 ? 30.089 -17.088 -17.197 1.00 42.22 115 SER A O 1
ATOM 915 N N . PRO A 1 116 ? 30.447 -19.098 -18.146 1.00 40.00 116 PRO A N 1
ATOM 916 C CA . PRO A 1 116 ? 29.333 -19.017 -19.099 1.00 40.00 116 PRO A CA 1
ATOM 917 C C . PRO A 1 116 ? 27.944 -19.095 -18.438 1.00 40.00 116 PRO A C 1
ATOM 919 O O . PRO A 1 116 ? 26.931 -18.910 -19.103 1.00 40.00 116 PRO A O 1
ATOM 922 N N . TRP A 1 117 ? 27.879 -19.329 -17.126 1.00 44.91 117 TRP A N 1
ATOM 923 C CA . TRP A 1 117 ? 26.638 -19.424 -16.363 1.00 44.91 117 TRP A CA 1
ATOM 924 C C . TRP A 1 117 ? 26.115 -18.027 -15.998 1.00 44.91 117 TRP A C 1
ATOM 926 O O . TRP A 1 117 ? 26.427 -17.493 -14.930 1.00 44.91 117 TRP A O 1
ATOM 936 N N . GLN A 1 118 ? 25.313 -17.413 -16.871 1.00 48.91 118 GLN A N 1
ATOM 937 C CA . GLN A 1 118 ? 24.472 -16.286 -16.460 1.00 48.91 118 GLN A CA 1
ATOM 938 C C . GLN A 1 118 ? 23.309 -16.826 -15.622 1.00 48.91 118 GLN A C 1
ATOM 940 O O . GLN A 1 118 ? 22.278 -17.216 -16.153 1.00 48.91 118 GLN A O 1
ATOM 945 N N . VAL A 1 119 ? 23.483 -16.860 -14.299 1.00 47.78 119 VAL A N 1
ATOM 946 C CA . VAL A 1 119 ? 22.394 -17.170 -13.363 1.00 47.78 119 VAL A CA 1
ATOM 947 C C . VAL A 1 119 ? 21.326 -16.087 -13.490 1.00 47.78 119 VAL A C 1
ATOM 949 O O . VAL A 1 119 ? 21.573 -14.934 -13.124 1.00 47.78 119 VAL A O 1
ATOM 952 N N . ARG A 1 120 ? 20.151 -16.459 -14.003 1.00 51.66 120 ARG A N 1
ATOM 953 C CA . ARG A 1 120 ? 18.983 -15.579 -14.085 1.00 51.66 120 ARG A CA 1
ATOM 954 C C . ARG A 1 120 ? 18.099 -15.735 -12.853 1.00 51.66 120 ARG A C 1
ATOM 956 O O . ARG A 1 120 ? 17.797 -16.857 -12.442 1.00 51.66 120 ARG A O 1
ATOM 963 N N . PHE A 1 121 ? 17.702 -14.619 -12.243 1.00 56.03 121 PHE A N 1
ATOM 964 C CA . PHE A 1 121 ? 16.785 -14.591 -11.110 1.00 56.03 121 PHE A CA 1
ATOM 965 C C . PHE A 1 121 ? 15.390 -14.189 -11.593 1.00 56.03 121 PHE A C 1
ATOM 967 O O . PHE A 1 121 ? 15.159 -13.063 -12.035 1.00 56.03 121 PHE A O 1
ATOM 974 N N . SER A 1 122 ? 14.424 -15.096 -11.450 1.00 58.09 122 SER A N 1
ATOM 975 C CA . SER A 1 122 ? 13.019 -14.794 -11.716 1.00 58.09 122 SER A CA 1
ATOM 976 C C . SER A 1 122 ? 12.198 -14.777 -10.425 1.00 58.09 122 SER A C 1
ATOM 978 O O . SER A 1 122 ? 12.361 -15.604 -9.522 1.00 58.09 122 SER A O 1
ATOM 980 N N . HIS A 1 123 ? 11.315 -13.784 -10.313 1.00 64.56 123 HIS A N 1
ATOM 981 C CA . HIS A 1 123 ? 10.316 -13.687 -9.254 1.00 64.56 123 HIS A CA 1
ATOM 982 C C . HIS A 1 123 ? 8.931 -13.892 -9.841 1.00 64.56 123 HIS A C 1
ATOM 984 O O . HIS A 1 123 ? 8.563 -13.239 -10.814 1.00 64.56 123 HIS A O 1
ATOM 990 N N . LYS A 1 124 ? 8.143 -14.770 -9.223 1.00 69.00 124 LYS A N 1
ATOM 991 C CA . LYS A 1 124 ? 6.786 -15.059 -9.675 1.00 69.00 124 LYS A CA 1
ATOM 992 C C . LYS A 1 124 ? 5.762 -14.377 -8.785 1.00 69.00 124 LYS A C 1
ATOM 994 O O . LYS A 1 124 ? 5.728 -14.601 -7.573 1.00 69.00 124 LYS A O 1
ATOM 999 N N . ILE A 1 125 ? 4.903 -13.587 -9.411 1.00 67.31 125 ILE A N 1
ATOM 1000 C CA . ILE A 1 125 ? 3.688 -13.050 -8.807 1.00 67.31 125 ILE A CA 1
ATOM 1001 C C . ILE A 1 125 ? 2.529 -13.888 -9.319 1.00 67.31 125 ILE A C 1
ATOM 1003 O O . ILE A 1 125 ? 2.288 -13.938 -10.523 1.00 67.31 125 ILE A O 1
ATOM 1007 N N . THR A 1 126 ? 1.795 -14.529 -8.415 1.00 64.19 126 THR A N 1
ATOM 1008 C CA . THR A 1 126 ? 0.579 -15.258 -8.782 1.00 64.19 126 THR A CA 1
ATOM 1009 C C . THR A 1 126 ? -0.644 -14.454 -8.371 1.00 64.19 126 THR A C 1
ATOM 1011 O O . THR A 1 126 ? -0.789 -14.083 -7.204 1.00 64.19 126 THR A O 1
ATOM 1014 N N . ARG A 1 127 ? -1.543 -14.215 -9.328 1.00 64.75 127 ARG A N 1
ATOM 1015 C CA . ARG A 1 127 ? -2.832 -13.559 -9.102 1.00 64.75 127 ARG A CA 1
ATOM 1016 C C . ARG A 1 127 ? -3.932 -14.604 -8.978 1.00 64.75 127 ARG A C 1
ATOM 1018 O O . ARG A 1 127 ? -4.010 -15.511 -9.805 1.00 64.75 127 ARG A O 1
ATOM 1025 N N . TYR A 1 128 ? -4.802 -14.447 -7.990 1.00 61.22 128 TYR A N 1
ATOM 1026 C CA . TYR A 1 128 ? -6.001 -15.267 -7.813 1.00 61.22 128 TYR A CA 1
ATOM 1027 C C . TYR A 1 128 ? -7.269 -14.429 -8.070 1.00 61.22 128 TYR A C 1
ATOM 1029 O O . TYR A 1 128 ? -7.180 -13.211 -8.229 1.00 61.22 128 TYR A O 1
ATOM 1037 N N . ASP A 1 129 ? -8.429 -15.070 -8.196 1.00 59.53 129 ASP A N 1
ATOM 1038 C CA . ASP A 1 129 ? -9.747 -14.427 -8.223 1.00 59.53 129 ASP A CA 1
ATOM 1039 C C . ASP A 1 129 ? -10.424 -14.490 -6.844 1.00 59.53 129 ASP A C 1
ATOM 1041 O O . ASP A 1 129 ? -9.891 -15.081 -5.902 1.00 59.53 129 ASP A O 1
ATOM 1045 N N . GLU A 1 130 ? -11.617 -13.903 -6.735 1.00 55.97 130 GLU A N 1
ATOM 1046 C CA . GLU A 1 130 ? -12.440 -13.890 -5.513 1.00 55.97 130 GLU A CA 1
ATOM 1047 C C . GLU A 1 130 ? -12.843 -15.282 -5.002 1.00 55.97 130 GLU A C 1
ATOM 1049 O O . GLU A 1 130 ? -13.207 -15.457 -3.843 1.00 55.97 130 GLU A O 1
ATOM 1054 N N . ASN A 1 131 ? -12.759 -16.300 -5.861 1.00 55.34 131 ASN A N 1
ATOM 1055 C CA . ASN A 1 131 ? -13.053 -17.688 -5.528 1.00 55.34 131 ASN A CA 1
ATOM 1056 C C . ASN A 1 131 ? -11.772 -18.485 -5.221 1.00 55.34 131 ASN A C 1
ATOM 1058 O O . ASN A 1 131 ? -11.820 -19.715 -5.139 1.00 55.34 131 ASN A O 1
ATOM 1062 N N . GLY A 1 132 ? -10.619 -17.814 -5.095 1.00 52.28 132 GLY A N 1
ATOM 1063 C CA . GLY A 1 132 ? -9.320 -18.440 -4.859 1.00 52.28 132 GLY A CA 1
ATOM 1064 C C . GLY A 1 132 ? -8.783 -19.217 -6.063 1.00 52.28 132 GLY A C 1
ATOM 1065 O O . GLY A 1 132 ? -7.895 -20.058 -5.910 1.00 52.28 132 GLY A O 1
ATOM 1066 N N . ARG A 1 133 ? -9.305 -18.982 -7.272 1.00 56.94 133 ARG A N 1
ATOM 1067 C CA . ARG A 1 133 ? -8.805 -19.616 -8.496 1.00 56.94 133 ARG A CA 1
ATOM 1068 C C . ARG A 1 133 ? -7.664 -18.793 -9.055 1.00 56.94 133 ARG A C 1
ATOM 1070 O O . ARG A 1 133 ? -7.767 -17.580 -9.194 1.00 56.94 133 ARG A O 1
ATOM 1077 N N . LYS A 1 134 ? -6.571 -19.458 -9.411 1.00 66.19 134 LYS A N 1
ATOM 1078 C CA . LYS A 1 134 ? -5.438 -18.808 -10.066 1.00 66.19 134 LYS A CA 1
ATOM 1079 C C . LYS A 1 134 ? -5.881 -18.189 -11.399 1.00 66.19 134 LYS A C 1
ATOM 1081 O O . LYS A 1 134 ? -6.411 -18.898 -12.251 1.00 66.19 134 LYS A O 1
ATOM 1086 N N . ILE A 1 135 ? -5.621 -16.896 -11.572 1.00 69.12 135 ILE A N 1
ATOM 1087 C CA . ILE A 1 135 ? -5.852 -16.145 -12.810 1.00 69.12 135 ILE A CA 1
ATOM 1088 C C . ILE A 1 135 ? -4.620 -16.245 -13.708 1.00 69.12 135 ILE A C 1
ATOM 1090 O O . ILE A 1 135 ? -4.715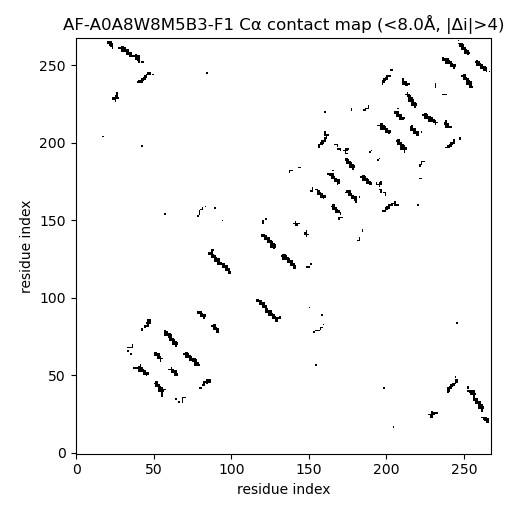 -16.710 -14.840 1.00 69.12 135 ILE A O 1
ATOM 1094 N N . GLU A 1 136 ? -3.461 -15.811 -13.211 1.00 68.12 136 GLU A N 1
ATOM 1095 C CA . GLU A 1 136 ? -2.231 -15.718 -14.003 1.00 68.12 136 GLU A CA 1
ATOM 1096 C C . GLU A 1 136 ? -0.981 -15.764 -13.114 1.00 68.12 136 GLU A C 1
ATOM 1098 O O . GLU A 1 136 ? -1.038 -15.441 -11.925 1.00 68.12 136 GLU A O 1
ATOM 1103 N N . ASP A 1 137 ? 0.139 -16.184 -13.708 1.00 73.44 137 ASP A N 1
ATOM 1104 C CA . ASP A 1 137 ? 1.482 -15.976 -13.164 1.00 73.44 137 ASP A CA 1
ATOM 1105 C C . ASP A 1 137 ? 2.164 -14.882 -13.977 1.00 73.44 137 ASP A C 1
ATOM 1107 O O . ASP A 1 137 ? 2.159 -14.926 -15.208 1.00 73.44 137 ASP A O 1
ATOM 1111 N N . ILE A 1 138 ? 2.781 -13.937 -13.283 1.00 70.25 138 ILE A N 1
ATOM 1112 C CA . ILE A 1 138 ? 3.585 -12.880 -13.876 1.00 70.25 138 ILE A CA 1
ATOM 1113 C C . ILE A 1 138 ? 5.014 -13.092 -13.404 1.00 70.25 138 ILE A C 1
ATOM 1115 O O . ILE A 1 138 ? 5.287 -13.137 -12.202 1.00 70.25 138 ILE A O 1
ATOM 1119 N N . TRP A 1 139 ? 5.914 -13.254 -14.365 1.00 70.44 139 TRP A N 1
ATOM 1120 C CA . TRP A 1 139 ? 7.328 -13.471 -14.111 1.00 70.44 139 TRP A CA 1
ATOM 1121 C C . TRP A 1 139 ? 8.063 -12.148 -14.251 1.00 70.44 139 TRP A C 1
ATOM 1123 O O . TRP A 1 139 ? 8.078 -11.543 -15.320 1.00 70.44 139 TRP A O 1
ATOM 1133 N N . ILE A 1 140 ? 8.667 -11.701 -13.158 1.00 67.50 140 ILE A N 1
ATOM 1134 C CA . ILE A 1 140 ? 9.595 -10.579 -13.158 1.00 67.50 140 ILE A CA 1
ATOM 1135 C C . ILE A 1 140 ? 10.980 -11.178 -13.337 1.00 67.50 140 ILE A C 1
ATOM 1137 O O . ILE A 1 140 ? 11.519 -11.792 -12.415 1.00 67.50 140 ILE A O 1
ATOM 1141 N N . THR A 1 141 ? 11.515 -11.033 -14.543 1.00 59.78 141 THR A N 1
ATOM 1142 C CA . THR A 1 141 ? 12.846 -11.508 -14.925 1.00 59.78 141 THR A CA 1
ATOM 1143 C C . THR A 1 141 ? 13.865 -10.371 -14.890 1.00 59.78 141 THR A C 1
ATOM 1145 O O . THR A 1 141 ? 13.509 -9.192 -14.877 1.00 59.78 141 THR A O 1
ATOM 1148 N N . ASP A 1 142 ? 15.142 -10.742 -14.860 1.00 56.31 142 ASP A N 1
ATOM 1149 C CA . ASP A 1 142 ? 16.274 -9.882 -14.530 1.00 56.31 142 ASP A CA 1
ATOM 1150 C C . ASP A 1 142 ? 16.295 -8.497 -15.186 1.00 56.31 142 ASP A C 1
ATOM 1152 O O . ASP A 1 142 ? 16.302 -8.329 -16.404 1.00 56.31 142 ASP A O 1
ATOM 1156 N N . ARG A 1 143 ? 16.457 -7.510 -14.302 1.00 56.84 143 ARG A N 1
ATOM 1157 C CA . ARG A 1 143 ? 16.691 -6.087 -14.553 1.00 56.84 143 ARG A CA 1
ATOM 1158 C C . ARG A 1 143 ? 15.517 -5.270 -15.069 1.00 56.84 143 ARG A C 1
ATOM 1160 O O . ARG A 1 143 ? 15.422 -4.955 -16.251 1.00 56.84 143 ARG A O 1
ATOM 1167 N N . ILE A 1 144 ? 14.763 -4.686 -14.137 1.00 58.16 144 ILE A N 1
ATOM 1168 C CA . ILE A 1 144 ? 14.042 -3.443 -14.432 1.00 58.16 144 ILE A CA 1
ATOM 1169 C C . ILE A 1 144 ? 15.075 -2.312 -14.575 1.00 58.16 144 ILE A C 1
ATOM 1171 O O . ILE A 1 144 ? 15.681 -1.877 -13.601 1.00 58.16 144 ILE A O 1
ATOM 1175 N N . GLN A 1 145 ? 15.311 -1.869 -15.814 1.00 55.34 145 GLN A N 1
ATOM 1176 C CA . GLN A 1 145 ? 16.193 -0.743 -16.169 1.00 55.34 145 GLN A CA 1
ATOM 1177 C C . GLN A 1 145 ? 17.623 -0.803 -15.585 1.00 55.34 145 GLN A C 1
ATOM 1179 O O . GLN A 1 145 ? 18.147 0.179 -15.062 1.00 55.34 145 GLN A O 1
ATOM 1184 N N . GLY A 1 146 ? 18.291 -1.954 -15.694 1.00 54.81 146 GLY A N 1
ATOM 1185 C CA . GLY A 1 146 ? 19.703 -2.108 -15.301 1.00 54.81 146 GLY A CA 1
ATOM 1186 C C . GLY A 1 146 ? 19.932 -2.479 -13.834 1.00 54.81 146 GLY A C 1
ATOM 1187 O O . GLY A 1 146 ? 21.066 -2.770 -13.455 1.00 54.81 146 GLY A O 1
ATOM 1188 N N . TRP A 1 147 ? 18.871 -2.531 -13.032 1.00 57.00 147 TRP A N 1
ATOM 1189 C CA . TRP A 1 147 ? 18.931 -2.903 -11.625 1.00 57.00 147 TRP A CA 1
ATOM 1190 C C . TRP A 1 147 ? 18.911 -4.407 -11.508 1.00 57.00 147 TRP A C 1
ATOM 1192 O O . TRP A 1 147 ? 17.916 -5.013 -11.866 1.00 57.00 147 TRP A O 1
ATOM 1202 N N . GLU A 1 148 ? 19.971 -5.038 -11.024 1.00 55.69 148 GLU A N 1
ATOM 1203 C CA . GLU A 1 148 ? 19.870 -6.461 -10.721 1.00 55.69 148 GLU A CA 1
ATOM 1204 C C . GLU A 1 148 ? 18.806 -6.644 -9.642 1.00 55.69 148 GLU A C 1
ATOM 1206 O O . GLU A 1 148 ? 18.974 -6.209 -8.506 1.00 55.69 148 GLU A O 1
ATOM 1211 N N . PHE A 1 149 ? 17.716 -7.327 -9.993 1.00 57.78 149 PHE A N 1
ATOM 1212 C CA . PHE A 1 149 ? 16.761 -7.880 -9.033 1.00 57.78 149 PHE A CA 1
ATOM 1213 C C . PHE A 1 149 ? 17.407 -9.087 -8.331 1.00 57.78 149 PHE A C 1
ATOM 1215 O O . PHE A 1 149 ? 16.756 -10.098 -8.083 1.00 57.78 149 PHE A O 1
ATOM 1222 N N . SER A 1 150 ? 18.717 -9.015 -8.046 1.00 49.91 150 SER A N 1
ATOM 1223 C CA . SER A 1 150 ? 19.454 -10.053 -7.346 1.00 49.91 150 SER A CA 1
ATOM 1224 C C . SER A 1 150 ? 18.906 -10.095 -5.928 1.00 49.91 150 SER A C 1
ATOM 1226 O O . SER A 1 150 ? 19.176 -9.249 -5.083 1.00 49.91 150 SER A O 1
ATOM 1228 N N . SER A 1 151 ? 18.015 -11.064 -5.712 1.00 50.12 151 SER A N 1
ATOM 1229 C CA . SER A 1 151 ? 17.043 -11.059 -4.623 1.00 50.12 151 SER A CA 1
ATOM 1230 C C . SER A 1 151 ? 16.224 -9.765 -4.580 1.00 50.12 151 SER A C 1
ATOM 1232 O O . SER A 1 151 ? 16.596 -8.806 -3.912 1.00 50.12 151 SER A O 1
ATOM 1234 N N . ILE A 1 152 ? 15.034 -9.746 -5.192 1.00 50.19 152 ILE A N 1
ATOM 1235 C CA . ILE A 1 152 ? 13.957 -8.889 -4.682 1.00 50.19 152 ILE A CA 1
ATOM 1236 C C . ILE A 1 152 ? 13.822 -9.259 -3.191 1.00 50.19 152 ILE A C 1
ATOM 1238 O O . ILE A 1 152 ? 13.341 -10.339 -2.822 1.00 50.19 152 ILE A O 1
ATOM 1242 N N . ALA A 1 153 ? 14.448 -8.431 -2.352 1.00 50.81 153 ALA A N 1
ATOM 1243 C CA . ALA A 1 153 ? 14.765 -8.710 -0.963 1.00 50.81 153 ALA A CA 1
ATOM 1244 C C . ALA A 1 153 ? 13.513 -9.228 -0.253 1.00 50.81 153 ALA A C 1
ATOM 1246 O O . ALA A 1 153 ? 12.401 -8.830 -0.608 1.00 50.81 153 ALA A O 1
ATOM 1247 N N . ALA A 1 154 ? 13.665 -10.121 0.721 1.00 51.09 154 ALA A N 1
ATOM 1248 C CA . ALA A 1 154 ? 12.588 -10.850 1.405 1.00 51.09 154 ALA A CA 1
ATOM 1249 C C . ALA A 1 154 ? 11.423 -9.992 1.979 1.00 51.09 154 ALA A C 1
ATOM 1251 O O . ALA A 1 154 ? 10.459 -10.544 2.490 1.00 51.09 154 ALA A O 1
ATOM 1252 N N . TYR A 1 155 ? 11.474 -8.661 1.843 1.00 59.66 155 TYR A N 1
ATOM 1253 C CA . TYR A 1 155 ? 10.629 -7.656 2.486 1.00 59.66 155 TYR A CA 1
ATOM 1254 C C . TYR A 1 155 ? 10.067 -6.578 1.526 1.00 59.66 155 TYR A C 1
ATOM 1256 O O . TYR A 1 155 ? 9.756 -5.474 1.964 1.00 59.66 155 TYR A O 1
ATOM 1264 N N . ALA A 1 156 ? 9.985 -6.855 0.219 1.00 70.88 156 ALA A N 1
ATOM 1265 C CA . ALA A 1 156 ? 9.403 -5.953 -0.786 1.00 70.88 156 ALA A CA 1
ATOM 1266 C C . ALA A 1 156 ? 7.862 -6.026 -0.820 1.00 70.88 156 ALA A C 1
ATOM 1268 O O . ALA A 1 156 ? 7.308 -7.075 -1.148 1.00 70.88 156 ALA A O 1
ATOM 1269 N N . PHE A 1 157 ? 7.174 -4.920 -0.533 1.00 78.81 157 PHE A N 1
ATOM 1270 C CA . PHE A 1 157 ? 5.711 -4.836 -0.580 1.00 78.81 157 PHE A CA 1
ATOM 1271 C C . PHE A 1 157 ? 5.215 -4.780 -2.025 1.00 78.81 157 PHE A C 1
ATOM 1273 O O . PHE A 1 157 ? 5.897 -4.238 -2.895 1.00 78.81 157 PHE A O 1
ATOM 1280 N N . ILE A 1 158 ? 4.030 -5.335 -2.279 1.00 78.62 158 ILE A N 1
ATOM 1281 C CA . ILE A 1 158 ? 3.425 -5.425 -3.610 1.00 78.62 158 ILE A CA 1
ATOM 1282 C C . ILE A 1 158 ? 1.949 -5.043 -3.560 1.00 78.62 158 ILE A C 1
ATOM 1284 O O . ILE A 1 158 ? 1.220 -5.438 -2.652 1.00 78.62 158 ILE A O 1
ATOM 1288 N N . THR A 1 159 ? 1.497 -4.309 -4.570 1.00 83.38 159 THR A N 1
ATOM 1289 C CA . THR A 1 159 ? 0.083 -4.019 -4.798 1.00 83.38 159 THR A CA 1
ATOM 1290 C C . THR A 1 159 ? -0.207 -3.922 -6.298 1.00 83.38 159 THR A C 1
ATOM 1292 O O . THR A 1 159 ? 0.711 -3.946 -7.121 1.00 83.38 159 THR A O 1
ATOM 1295 N N . ALA A 1 160 ? -1.483 -3.822 -6.662 1.00 83.12 160 ALA A N 1
ATOM 1296 C CA . ALA A 1 160 ? -1.916 -3.587 -8.033 1.00 83.12 160 ALA A CA 1
ATOM 1297 C C . ALA A 1 160 ? -2.918 -2.433 -8.083 1.00 83.12 160 ALA A C 1
ATOM 1299 O O . ALA A 1 160 ? -3.714 -2.265 -7.158 1.00 83.12 160 ALA A O 1
ATOM 1300 N N . ASN A 1 161 ? -2.894 -1.624 -9.139 1.00 85.56 161 ASN A N 1
ATOM 1301 C CA . ASN A 1 161 ? -3.872 -0.545 -9.317 1.00 85.56 161 ASN A CA 1
ATOM 1302 C C . ASN A 1 161 ? -5.070 -0.991 -10.182 1.00 85.56 161 ASN A C 1
ATOM 1304 O O . ASN A 1 161 ? -5.128 -2.120 -10.674 1.00 85.56 161 ASN A O 1
ATOM 1308 N N . LYS A 1 162 ? -6.031 -0.082 -10.398 1.00 83.44 162 LYS A N 1
ATOM 1309 C CA . LYS A 1 162 ? -7.234 -0.323 -11.220 1.00 83.44 162 LYS A CA 1
ATOM 1310 C C . LYS A 1 162 ? -6.931 -0.724 -12.675 1.00 83.44 162 LYS A C 1
ATOM 1312 O O . LYS A 1 162 ? -7.754 -1.380 -13.305 1.00 83.44 162 LYS A O 1
ATOM 1317 N N . ASN A 1 163 ? -5.764 -0.342 -13.195 1.00 84.38 163 ASN A N 1
ATOM 1318 C CA . ASN A 1 163 ? -5.332 -0.633 -14.563 1.00 84.38 163 ASN A CA 1
ATOM 1319 C C . ASN A 1 163 ? -4.675 -2.025 -14.672 1.00 84.38 163 ASN A C 1
ATOM 1321 O O . ASN A 1 163 ? -4.399 -2.498 -15.773 1.00 84.38 163 ASN A O 1
ATOM 1325 N N . GLY A 1 164 ? -4.454 -2.704 -13.541 1.00 79.50 164 GLY A N 1
ATOM 1326 C CA . GLY A 1 164 ? -3.731 -3.972 -13.476 1.00 79.50 164 GLY A CA 1
ATOM 1327 C C . GLY A 1 164 ? -2.212 -3.810 -13.509 1.00 79.50 164 GLY A C 1
ATOM 1328 O O . GLY A 1 164 ? -1.514 -4.804 -13.695 1.00 79.50 164 GLY A O 1
ATOM 1329 N N . ASP A 1 165 ? -1.713 -2.585 -13.330 1.00 85.75 165 ASP A N 1
ATOM 1330 C CA . ASP A 1 165 ? -0.289 -2.329 -13.135 1.00 85.75 165 ASP A CA 1
ATOM 1331 C C . ASP A 1 165 ? 0.160 -2.919 -11.803 1.00 85.75 165 ASP A C 1
ATOM 1333 O O . ASP A 1 165 ? -0.572 -2.870 -10.811 1.00 85.75 165 ASP A O 1
ATOM 1337 N N . ILE A 1 166 ? 1.382 -3.433 -11.777 1.00 82.62 166 ILE A N 1
ATOM 1338 C CA . ILE A 1 166 ? 2.019 -4.009 -10.600 1.00 82.62 166 ILE A CA 1
ATOM 1339 C C . ILE A 1 166 ? 2.924 -2.949 -9.991 1.00 82.62 166 ILE A C 1
ATOM 1341 O O . ILE A 1 166 ? 3.797 -2.403 -10.664 1.00 82.62 166 ILE A O 1
ATOM 1345 N N . ILE A 1 167 ? 2.753 -2.678 -8.704 1.00 88.06 167 ILE A N 1
ATOM 1346 C CA . ILE A 1 167 ? 3.550 -1.692 -7.980 1.00 88.06 167 ILE A CA 1
ATOM 1347 C C . ILE A 1 167 ? 4.290 -2.418 -6.867 1.00 88.06 167 ILE A C 1
ATOM 1349 O O . ILE A 1 167 ? 3.683 -3.174 -6.109 1.00 88.06 167 ILE A O 1
ATOM 1353 N N . ILE A 1 168 ? 5.602 -2.206 -6.783 1.00 83.75 168 ILE A N 1
ATOM 1354 C CA . ILE A 1 168 ? 6.488 -2.913 -5.854 1.00 83.75 168 ILE A CA 1
ATOM 1355 C C . ILE A 1 168 ? 7.398 -1.920 -5.136 1.00 83.75 168 ILE A C 1
ATOM 1357 O O . ILE A 1 168 ? 7.960 -1.021 -5.765 1.00 83.75 168 ILE A O 1
ATOM 1361 N N . SER A 1 169 ? 7.589 -2.094 -3.827 1.00 85.06 169 SER A N 1
ATOM 1362 C CA . SER A 1 169 ? 8.646 -1.400 -3.093 1.00 85.06 169 SER A CA 1
ATOM 1363 C C . SER A 1 169 ? 9.966 -2.159 -3.195 1.00 85.06 169 SER A C 1
ATOM 1365 O O . SER A 1 169 ? 10.023 -3.382 -3.109 1.00 85.06 169 SER A O 1
ATOM 1367 N N . CYS A 1 170 ? 11.066 -1.433 -3.338 1.00 78.25 170 CYS A N 1
ATOM 1368 C CA . CYS A 1 170 ? 12.397 -2.003 -3.317 1.00 78.25 170 CYS A CA 1
ATOM 1369 C C . CYS A 1 170 ? 13.210 -1.378 -2.187 1.00 78.25 170 CYS A C 1
ATOM 1371 O O . CYS A 1 170 ? 13.702 -0.256 -2.305 1.00 78.25 170 CYS A O 1
ATOM 1373 N N . ASN A 1 171 ? 13.349 -2.116 -1.084 1.00 76.38 171 ASN A N 1
ATOM 1374 C CA . ASN A 1 171 ? 13.990 -1.604 0.130 1.00 76.38 171 ASN A CA 1
ATOM 1375 C C . ASN A 1 171 ? 15.487 -1.347 -0.066 1.00 76.38 171 ASN A C 1
ATOM 1377 O O . ASN A 1 171 ? 15.999 -0.370 0.464 1.00 76.38 171 ASN A O 1
ATOM 1381 N N . GLN A 1 172 ? 16.171 -2.183 -0.858 1.00 75.69 172 GLN A N 1
ATOM 1382 C CA . GLN A 1 172 ? 17.604 -2.042 -1.154 1.00 75.69 172 GLN A CA 1
ATOM 1383 C C . GLN A 1 172 ? 17.945 -0.702 -1.814 1.00 75.69 172 GLN A C 1
ATOM 1385 O O . GLN A 1 172 ? 19.061 -0.210 -1.678 1.00 75.69 172 GLN A O 1
ATOM 1390 N N . TYR A 1 173 ? 16.983 -0.121 -2.522 1.00 78.56 173 TYR A N 1
ATOM 1391 C CA . TYR A 1 173 ? 17.179 1.095 -3.292 1.00 78.56 173 TYR A CA 1
ATOM 1392 C C . TYR A 1 173 ? 16.176 2.202 -2.938 1.00 78.56 173 TYR A C 1
ATOM 1394 O O . TYR A 1 173 ? 16.020 3.159 -3.700 1.00 78.56 173 TYR A O 1
ATOM 1402 N N . GLU A 1 174 ? 15.469 2.045 -1.814 1.00 88.12 174 GLU A N 1
ATOM 1403 C CA . GLU A 1 174 ? 14.598 3.065 -1.216 1.00 88.12 174 GLU A CA 1
ATOM 1404 C C . GLU A 1 174 ? 13.608 3.670 -2.227 1.00 88.12 174 GLU A C 1
ATOM 1406 O O . GLU A 1 174 ? 13.436 4.887 -2.348 1.00 88.12 174 GLU A O 1
ATOM 1411 N N . THR A 1 175 ? 12.977 2.805 -3.023 1.00 88.81 175 THR A N 1
ATOM 1412 C CA . THR A 1 175 ? 12.161 3.243 -4.157 1.00 88.81 175 THR A CA 1
ATOM 1413 C C . THR A 1 175 ? 10.906 2.403 -4.329 1.00 88.81 175 THR A C 1
ATOM 1415 O O . THR A 1 175 ? 10.840 1.262 -3.882 1.00 88.81 175 THR A O 1
ATOM 1418 N N . VAL A 1 176 ? 9.906 2.973 -4.990 1.00 91.31 176 VAL A N 1
ATOM 1419 C CA . VAL A 1 176 ? 8.720 2.277 -5.483 1.00 91.31 176 VAL A CA 1
ATOM 1420 C C . VAL A 1 176 ? 8.794 2.249 -7.002 1.00 91.31 176 VAL A C 1
ATOM 1422 O O . VAL A 1 176 ? 9.086 3.269 -7.629 1.00 91.31 176 VAL A O 1
ATOM 1425 N N . VAL A 1 177 ? 8.538 1.085 -7.585 1.00 88.38 177 VAL A N 1
ATOM 1426 C CA . VAL A 1 177 ? 8.553 0.858 -9.030 1.00 88.38 177 VAL A CA 1
ATOM 1427 C C . VAL A 1 177 ? 7.165 0.421 -9.468 1.00 88.38 177 VAL A C 1
ATOM 1429 O O . VAL A 1 177 ? 6.585 -0.485 -8.873 1.00 88.38 177 VAL A O 1
ATOM 1432 N N . GLY A 1 178 ? 6.648 1.066 -10.509 1.00 88.75 178 GLY A N 1
ATOM 1433 C CA . GLY A 1 178 ? 5.435 0.648 -11.197 1.00 88.75 178 GLY A CA 1
ATOM 1434 C C . GLY A 1 178 ? 5.764 -0.032 -12.512 1.00 88.75 178 GLY A C 1
ATOM 1435 O O . GLY A 1 178 ? 6.587 0.459 -13.288 1.00 88.75 178 GLY A O 1
ATOM 1436 N N . MET A 1 179 ? 5.090 -1.141 -12.773 1.00 84.88 179 MET A N 1
ATOM 1437 C CA . MET A 1 179 ? 5.146 -1.883 -14.021 1.00 84.88 179 MET A CA 1
ATOM 1438 C C . MET A 1 179 ? 3.750 -2.027 -14.598 1.00 84.88 179 MET A C 1
ATOM 1440 O O . MET A 1 179 ? 2.786 -2.166 -13.852 1.00 84.88 179 MET A O 1
ATOM 1444 N N . ASP A 1 180 ? 3.641 -2.049 -15.917 1.00 83.56 180 ASP A N 1
ATOM 1445 C CA . ASP A 1 180 ? 2.406 -2.454 -16.567 1.00 83.56 180 ASP A CA 1
ATOM 1446 C C . ASP A 1 180 ? 2.088 -3.934 -16.299 1.00 83.56 180 ASP A C 1
ATOM 1448 O O . ASP A 1 180 ? 2.895 -4.694 -15.752 1.00 83.56 180 ASP A O 1
ATOM 1452 N N . ARG A 1 181 ? 0.893 -4.364 -16.708 1.00 77.81 181 ARG A N 1
ATOM 1453 C CA . ARG A 1 181 ? 0.424 -5.744 -16.520 1.00 77.81 181 ARG A CA 1
ATOM 1454 C C . ARG A 1 181 ? 1.343 -6.803 -17.150 1.00 77.81 181 ARG A C 1
ATOM 1456 O O . ARG A 1 181 ? 1.312 -7.956 -16.731 1.00 77.81 181 ARG A O 1
ATOM 1463 N N . SER A 1 182 ? 2.143 -6.437 -18.151 1.00 73.25 182 SER A N 1
ATOM 1464 C CA . SER A 1 182 ? 3.112 -7.335 -18.790 1.00 73.25 182 SER A CA 1
ATOM 1465 C C . SER A 1 182 ? 4.481 -7.355 -18.101 1.00 73.25 182 SER A C 1
ATOM 1467 O O . SER A 1 182 ? 5.360 -8.096 -18.529 1.00 73.25 182 SER A O 1
ATOM 1469 N N . GLY A 1 183 ? 4.667 -6.571 -17.033 1.00 72.06 183 GLY A N 1
ATOM 1470 C CA . GLY A 1 183 ? 5.947 -6.412 -16.341 1.00 72.06 183 GLY A CA 1
ATOM 1471 C C . GLY A 1 183 ? 6.840 -5.313 -16.932 1.00 72.06 183 GLY A C 1
ATOM 1472 O O . GLY A 1 183 ? 7.981 -5.153 -16.499 1.00 72.06 183 GLY A O 1
ATOM 1473 N N . GLY A 1 184 ? 6.352 -4.535 -17.903 1.00 79.00 184 GLY A N 1
ATOM 1474 C CA . GLY A 1 184 ? 7.091 -3.424 -18.500 1.00 79.00 184 GLY A CA 1
ATOM 1475 C C . GLY A 1 184 ? 7.209 -2.238 -17.542 1.00 79.00 184 GLY A C 1
ATOM 1476 O O . GLY A 1 184 ? 6.229 -1.832 -16.929 1.00 79.00 184 GLY A O 1
ATOM 1477 N N . HIS A 1 185 ? 8.400 -1.651 -17.399 1.00 85.31 185 HIS A N 1
ATOM 1478 C CA . HIS A 1 185 ? 8.600 -0.493 -16.519 1.00 85.31 185 HIS A CA 1
ATOM 1479 C C . HIS A 1 185 ? 7.730 0.704 -16.934 1.00 85.31 185 HIS A C 1
ATOM 1481 O O . HIS A 1 185 ? 7.821 1.170 -18.071 1.00 85.31 185 HIS A O 1
ATOM 1487 N N . ARG A 1 186 ? 7.013 1.295 -15.971 1.00 89.44 186 ARG A N 1
ATOM 1488 C CA . ARG A 1 186 ? 6.267 2.549 -16.147 1.00 89.44 186 ARG A CA 1
ATOM 1489 C C . ARG A 1 186 ? 6.921 3.725 -15.445 1.00 89.44 186 ARG A C 1
ATOM 1491 O O . ARG A 1 186 ? 7.252 4.715 -16.092 1.00 89.44 186 ARG A O 1
ATOM 1498 N N . PHE A 1 187 ? 7.135 3.612 -14.140 1.00 92.25 187 PHE A N 1
ATOM 1499 C CA . PHE A 1 187 ? 7.624 4.724 -13.336 1.00 92.25 187 PHE A CA 1
ATOM 1500 C C . PHE A 1 187 ? 8.491 4.266 -12.172 1.00 92.25 187 PHE A C 1
ATOM 1502 O O . PHE A 1 187 ? 8.468 3.108 -11.744 1.00 92.25 187 PHE A O 1
ATOM 1509 N N . ARG A 1 188 ? 9.186 5.251 -11.603 1.00 90.94 188 ARG A N 1
ATOM 1510 C CA . ARG A 1 188 ? 9.932 5.125 -10.363 1.00 90.94 188 ARG A CA 1
ATOM 1511 C C . ARG A 1 188 ? 9.648 6.314 -9.458 1.00 90.94 188 ARG A C 1
ATOM 1513 O O . ARG A 1 188 ? 9.708 7.460 -9.895 1.00 90.94 188 ARG A O 1
ATOM 1520 N N . TYR A 1 189 ? 9.439 6.027 -8.182 1.00 94.31 189 TYR A N 1
ATOM 1521 C CA . TYR A 1 18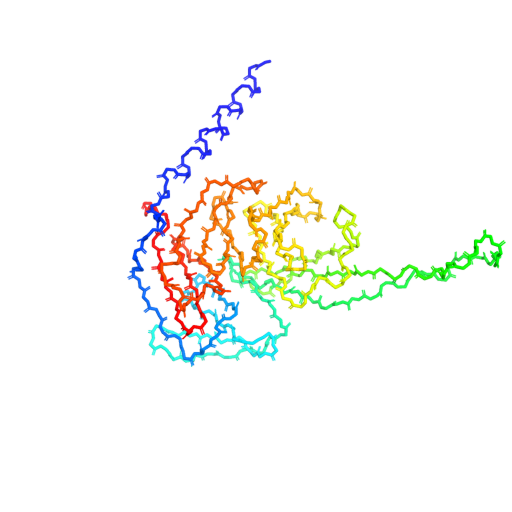9 ? 9.319 7.028 -7.136 1.00 94.31 189 TYR A CA 1
ATOM 1522 C C . TYR A 1 189 ? 10.359 6.791 -6.040 1.00 94.31 189 TYR A C 1
ATOM 1524 O O . TYR A 1 189 ? 10.474 5.690 -5.502 1.00 94.31 189 TYR A O 1
ATOM 1532 N N . SER A 1 190 ? 11.111 7.829 -5.689 1.00 93.75 190 SER A N 1
ATOM 1533 C CA . SER A 1 190 ? 12.007 7.840 -4.530 1.00 93.75 190 SER A CA 1
ATOM 1534 C C . SER A 1 190 ? 11.605 8.988 -3.617 1.00 93.75 190 SER A C 1
ATOM 1536 O O . SER A 1 190 ? 11.279 10.083 -4.082 1.00 93.75 190 SER A O 1
ATOM 1538 N N . HIS A 1 191 ? 11.624 8.739 -2.310 1.00 94.56 191 HIS A N 1
ATOM 1539 C CA . HIS A 1 191 ? 11.404 9.803 -1.341 1.00 94.56 191 HIS A CA 1
ATOM 1540 C C . HIS A 1 191 ? 12.522 10.858 -1.479 1.00 94.56 191 HIS A C 1
ATOM 1542 O O . HIS A 1 191 ? 13.676 10.467 -1.645 1.00 94.56 191 HIS A O 1
ATOM 1548 N N . PRO A 1 192 ? 12.241 12.172 -1.364 1.00 90.31 192 PRO A N 1
ATOM 1549 C CA . PRO A 1 192 ? 13.265 13.217 -1.510 1.00 90.31 192 PRO A CA 1
ATOM 1550 C C . PRO A 1 192 ? 14.470 13.071 -0.566 1.00 90.31 192 PRO A C 1
ATOM 1552 O O . PRO A 1 192 ? 15.578 13.479 -0.893 1.00 90.31 192 PRO A O 1
ATOM 1555 N N . GLU A 1 193 ? 14.242 12.477 0.603 1.00 92.88 193 GLU A N 1
ATOM 1556 C CA . GLU A 1 193 ? 15.264 12.181 1.620 1.00 92.88 193 GLU A CA 1
ATOM 1557 C C . GLU A 1 193 ? 15.748 10.718 1.589 1.00 92.88 193 GLU A C 1
ATOM 1559 O O . GLU A 1 193 ? 16.322 10.249 2.565 1.00 92.88 193 GLU A O 1
ATOM 1564 N N . ASN A 1 194 ? 15.481 9.979 0.505 1.00 90.81 194 ASN A N 1
ATOM 1565 C CA . ASN A 1 194 ? 15.842 8.564 0.343 1.00 90.81 194 ASN A CA 1
ATOM 1566 C C . ASN A 1 194 ? 15.337 7.666 1.492 1.00 90.81 194 ASN A C 1
ATOM 1568 O O . ASN A 1 194 ? 16.012 6.762 1.965 1.00 90.81 194 ASN A O 1
ATOM 1572 N N . LEU A 1 195 ? 14.129 7.932 1.992 1.00 92.75 195 LEU A N 1
ATOM 1573 C CA . LEU A 1 195 ? 13.516 7.085 3.012 1.00 92.75 195 LEU A CA 1
ATOM 1574 C C . LEU A 1 195 ? 13.036 5.769 2.400 1.00 92.75 195 LEU A C 1
ATOM 1576 O O . LEU A 1 195 ? 12.433 5.752 1.327 1.00 92.75 195 LEU A O 1
ATOM 1580 N N . THR A 1 196 ? 13.235 4.672 3.129 1.00 91.31 196 THR A N 1
ATOM 1581 C CA . THR A 1 196 ? 12.726 3.352 2.748 1.00 91.31 196 THR A CA 1
ATOM 1582 C C . THR A 1 196 ? 11.196 3.309 2.854 1.00 91.31 196 THR A C 1
ATOM 1584 O O . THR A 1 196 ? 10.663 3.609 3.931 1.00 91.31 196 THR A O 1
ATOM 1587 N N . PRO A 1 197 ? 10.476 2.918 1.785 1.00 92.12 197 PRO A N 1
ATOM 1588 C CA . PRO A 1 197 ? 9.048 2.639 1.867 1.00 92.12 197 PRO A CA 1
ATOM 1589 C C . PRO A 1 197 ? 8.764 1.521 2.874 1.00 92.12 197 PRO A C 1
ATOM 1591 O O . PRO A 1 197 ? 9.444 0.496 2.881 1.00 92.12 197 PRO A O 1
ATOM 1594 N N . MET A 1 198 ? 7.762 1.730 3.720 1.00 90.56 198 MET A N 1
ATOM 1595 C CA . MET A 1 198 ? 7.337 0.784 4.748 1.00 90.56 198 MET A CA 1
ATOM 1596 C C . MET A 1 198 ? 6.173 -0.090 4.307 1.00 90.56 198 MET A C 1
ATOM 1598 O O . MET A 1 19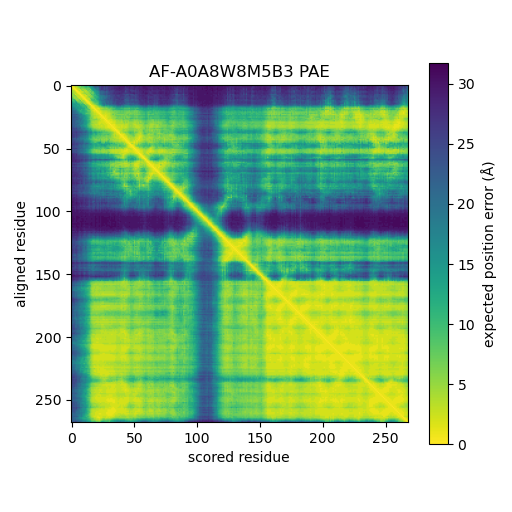8 ? 6.038 -1.153 4.880 1.00 90.56 198 MET A O 1
ATOM 1602 N N . ASP A 1 199 ? 5.348 0.361 3.357 1.00 90.88 199 ASP A N 1
ATOM 1603 C CA . ASP A 1 199 ? 4.270 -0.404 2.715 1.00 90.88 199 ASP A CA 1
ATOM 1604 C C . ASP A 1 199 ? 3.672 0.426 1.563 1.00 90.88 199 ASP A C 1
ATOM 1606 O O . ASP A 1 199 ? 3.928 1.635 1.464 1.00 90.88 199 ASP A O 1
ATOM 1610 N N . ILE A 1 200 ? 2.885 -0.208 0.694 1.00 92.00 200 ILE A N 1
ATOM 1611 C CA . ILE A 1 200 ? 2.225 0.427 -0.452 1.00 92.00 200 ILE A CA 1
ATOM 1612 C C . ILE A 1 200 ? 0.797 -0.094 -0.640 1.00 92.00 200 ILE A C 1
ATOM 1614 O O . ILE A 1 200 ? 0.531 -1.285 -0.510 1.00 92.00 200 ILE A O 1
ATOM 1618 N N . CYS A 1 201 ? -0.126 0.785 -1.029 1.00 92.81 201 CYS A N 1
ATOM 1619 C CA . CYS A 1 201 ? -1.459 0.377 -1.473 1.00 92.81 201 CYS A CA 1
ATOM 1620 C C . CYS A 1 201 ? -2.004 1.315 -2.557 1.00 92.81 201 CYS A C 1
ATOM 1622 O O . CYS A 1 201 ? -1.433 2.372 -2.829 1.00 92.81 201 CYS A O 1
ATOM 1624 N N . THR A 1 202 ? -3.125 0.944 -3.171 1.00 91.88 202 THR A N 1
ATOM 1625 C CA . THR A 1 202 ? -3.778 1.726 -4.228 1.00 91.88 202 THR A CA 1
ATOM 1626 C C . THR A 1 202 ? -5.234 2.002 -3.896 1.00 91.88 202 THR A C 1
ATOM 1628 O O . THR A 1 20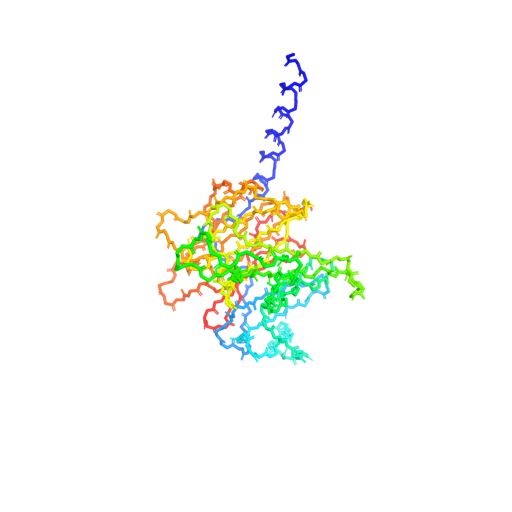2 ? -5.949 1.146 -3.364 1.00 91.88 202 THR A O 1
ATOM 1631 N N . ASP A 1 203 ? -5.696 3.206 -4.223 1.00 92.00 203 ASP A N 1
ATOM 1632 C CA . ASP A 1 203 ? -7.103 3.562 -4.077 1.00 92.00 203 ASP A CA 1
ATOM 1633 C C . ASP A 1 203 ? -7.946 3.135 -5.292 1.00 92.00 203 ASP A C 1
ATOM 1635 O O . ASP A 1 203 ? -7.475 2.502 -6.239 1.00 92.00 203 ASP A O 1
ATOM 1639 N N . LYS A 1 204 ? -9.255 3.407 -5.247 1.00 89.38 204 LYS A N 1
ATOM 1640 C CA . LYS A 1 204 ? -10.177 3.062 -6.342 1.00 89.38 204 LYS A CA 1
ATOM 1641 C C . LYS A 1 204 ? -9.982 3.916 -7.603 1.00 89.38 204 LYS A C 1
ATOM 1643 O O . LYS A 1 204 ? -10.432 3.503 -8.668 1.00 89.38 204 LYS A O 1
ATOM 1648 N N . TYR A 1 205 ? -9.310 5.060 -7.497 1.00 90.38 205 TYR A N 1
ATOM 1649 C CA . TYR A 1 205 ? -9.010 5.952 -8.615 1.00 90.38 205 TYR A CA 1
ATOM 1650 C C . TYR A 1 205 ? -7.649 5.658 -9.250 1.00 90.38 205 TYR A C 1
ATOM 1652 O O . TYR A 1 205 ? -7.349 6.200 -10.308 1.00 90.38 205 TYR A O 1
ATOM 1660 N N . GLY A 1 206 ? -6.873 4.732 -8.684 1.00 89.81 206 GLY A N 1
ATOM 1661 C CA . GLY A 1 206 ? -5.556 4.353 -9.186 1.00 89.81 206 GLY A CA 1
ATOM 1662 C C . GLY A 1 206 ? -4.422 5.185 -8.597 1.00 89.81 206 GLY A C 1
ATOM 1663 O O . GLY A 1 206 ? -3.279 4.989 -9.002 1.00 89.81 206 GLY A O 1
ATOM 1664 N N . HIS A 1 207 ? -4.708 6.059 -7.627 1.00 94.31 207 HIS A N 1
ATOM 1665 C CA . HIS A 1 207 ? -3.657 6.718 -6.872 1.00 94.31 207 HIS A CA 1
ATOM 1666 C C . HIS A 1 207 ? -2.890 5.707 -6.026 1.00 94.31 207 HIS A C 1
ATOM 1668 O O . HIS A 1 207 ? -3.438 4.705 -5.553 1.00 94.31 207 HIS A O 1
ATOM 1674 N N . ILE A 1 208 ? -1.620 6.014 -5.794 1.00 95.06 208 ILE A N 1
ATOM 1675 C CA . ILE A 1 208 ? -0.694 5.146 -5.078 1.00 95.06 208 ILE A CA 1
ATOM 1676 C C . ILE A 1 208 ? -0.369 5.797 -3.743 1.00 95.06 208 ILE A C 1
ATOM 1678 O O . ILE A 1 208 ? 0.080 6.942 -3.684 1.00 95.06 208 ILE A O 1
ATOM 1682 N N . LEU A 1 209 ? -0.592 5.065 -2.659 1.00 96.50 209 LEU A N 1
ATOM 1683 C CA . LEU A 1 209 ? -0.244 5.488 -1.315 1.00 96.50 209 LEU A CA 1
ATOM 1684 C C . LEU A 1 209 ? 1.033 4.763 -0.903 1.00 96.50 209 LEU A C 1
ATOM 1686 O O . LEU A 1 209 ? 1.102 3.536 -0.952 1.00 96.50 209 LEU A O 1
ATOM 1690 N N . VAL A 1 210 ? 2.035 5.528 -0.479 1.00 96.44 210 VAL A N 1
ATOM 1691 C CA . VAL A 1 210 ? 3.328 5.001 -0.031 1.00 96.44 210 VAL A CA 1
ATOM 1692 C C . VAL A 1 210 ? 3.536 5.396 1.424 1.00 96.44 210 VAL A C 1
ATOM 1694 O O . VAL A 1 210 ? 3.631 6.589 1.730 1.00 96.44 210 VAL A O 1
ATOM 1697 N N . ALA A 1 211 ? 3.598 4.414 2.326 1.00 95.12 211 ALA A N 1
ATOM 1698 C CA . ALA A 1 211 ? 3.979 4.660 3.712 1.00 95.12 211 ALA A CA 1
ATOM 1699 C C . ALA A 1 211 ? 5.495 4.776 3.841 1.00 95.12 211 ALA A C 1
ATOM 1701 O O . ALA A 1 211 ? 6.255 3.991 3.285 1.00 95.12 211 ALA A O 1
ATOM 1702 N N . PHE A 1 212 ? 5.914 5.711 4.675 1.00 94.56 212 PHE A N 1
ATOM 1703 C CA . PHE A 1 212 ? 7.242 5.827 5.255 1.00 94.56 212 PHE A CA 1
ATOM 1704 C C . PHE A 1 212 ? 7.089 5.843 6.778 1.00 94.56 212 PHE A C 1
ATOM 1706 O O . PHE A 1 212 ? 5.989 6.024 7.297 1.00 94.56 212 PHE A O 1
ATOM 1713 N N . LYS A 1 213 ? 8.193 5.719 7.524 1.00 93.12 213 LYS A N 1
ATOM 1714 C CA . LYS A 1 213 ? 8.162 5.652 9.001 1.00 93.12 213 LYS A CA 1
ATOM 1715 C C . LYS A 1 213 ? 7.369 6.786 9.668 1.00 93.12 213 LYS A C 1
ATOM 1717 O O . LYS A 1 213 ? 6.779 6.576 10.727 1.00 93.12 213 LYS A O 1
ATOM 1722 N N . SER A 1 214 ? 7.368 7.979 9.077 1.00 93.38 214 SER A N 1
ATOM 1723 C CA . SER A 1 214 ? 6.764 9.187 9.652 1.00 93.38 214 SER A CA 1
ATOM 1724 C C . SER A 1 214 ? 5.780 9.907 8.727 1.00 93.38 214 SER A C 1
ATOM 1726 O O . SER A 1 214 ? 5.263 10.964 9.096 1.00 93.38 214 SER A O 1
ATOM 1728 N N . SER A 1 215 ? 5.491 9.373 7.541 1.00 95.25 215 SER A N 1
ATOM 1729 C CA . SER A 1 215 ? 4.577 10.012 6.595 1.00 95.25 215 SER A CA 1
ATOM 1730 C C . SER A 1 215 ? 3.911 9.007 5.664 1.00 95.25 215 SER A C 1
ATOM 1732 O O . SER A 1 215 ? 4.402 7.903 5.464 1.00 95.25 215 SER A O 1
ATOM 1734 N N . ILE A 1 216 ? 2.785 9.404 5.080 1.00 96.75 216 ILE A N 1
ATOM 1735 C CA . ILE A 1 216 ? 2.164 8.707 3.953 1.00 96.75 216 ILE A CA 1
ATOM 1736 C C . ILE A 1 216 ? 2.101 9.690 2.797 1.00 96.75 216 ILE A C 1
ATOM 1738 O O . ILE A 1 216 ? 1.590 10.803 2.951 1.00 96.75 216 ILE A O 1
ATOM 1742 N N . HIS A 1 217 ? 2.653 9.303 1.655 1.00 96.94 217 HIS A N 1
ATOM 1743 C CA . HIS A 1 217 ? 2.660 10.107 0.439 1.00 96.94 217 HIS A CA 1
ATOM 1744 C C . HIS A 1 217 ? 1.600 9.591 -0.532 1.00 96.94 217 HIS A C 1
ATOM 1746 O O . HIS A 1 217 ? 1.380 8.386 -0.620 1.00 96.94 217 HIS A O 1
ATOM 1752 N N . LEU A 1 218 ? 0.960 10.513 -1.250 1.00 96.62 218 LEU A N 1
ATOM 1753 C CA . LEU A 1 218 ? 0.079 10.220 -2.374 1.00 96.62 218 LEU A CA 1
ATOM 1754 C C . LEU A 1 218 ? 0.825 10.485 -3.673 1.00 96.62 218 LEU A C 1
ATOM 1756 O O . LEU A 1 218 ? 1.348 11.588 -3.867 1.00 96.62 218 LEU A O 1
ATOM 1760 N N . LEU A 1 219 ? 0.816 9.500 -4.556 1.00 96.81 219 LEU A N 1
ATOM 1761 C CA . LEU A 1 219 ? 1.238 9.622 -5.941 1.00 96.81 219 LEU A CA 1
ATOM 1762 C C . LEU A 1 219 ? 0.022 9.457 -6.856 1.00 96.81 219 LEU A C 1
ATOM 1764 O O . LEU A 1 219 ? -0.963 8.820 -6.473 1.00 96.81 219 LEU A O 1
ATOM 1768 N N . ASP A 1 220 ? 0.099 10.014 -8.059 1.00 93.88 220 ASP A N 1
ATOM 1769 C CA . ASP A 1 220 ? -0.846 9.672 -9.120 1.00 93.88 220 ASP A CA 1
ATOM 1770 C C . ASP A 1 220 ? -0.566 8.277 -9.704 1.00 93.88 220 ASP A C 1
ATOM 1772 O O . ASP A 1 220 ? 0.329 7.556 -9.252 1.00 93.88 220 ASP A O 1
ATOM 1776 N N . GLU A 1 221 ? -1.368 7.875 -10.691 1.00 92.00 221 GLU A N 1
ATOM 1777 C CA . GLU A 1 221 ? -1.264 6.557 -11.328 1.00 92.00 221 GLU A CA 1
ATOM 1778 C C . GLU A 1 221 ? 0.058 6.335 -12.084 1.00 92.00 221 GLU A C 1
ATOM 1780 O O . GLU A 1 221 ? 0.451 5.187 -12.303 1.00 92.00 221 GLU A O 1
ATOM 1785 N N . ASP A 1 222 ? 0.763 7.416 -12.426 1.00 93.19 222 ASP A N 1
ATOM 1786 C CA . ASP A 1 222 ? 2.069 7.401 -13.086 1.00 93.19 222 ASP A CA 1
ATOM 1787 C C . ASP A 1 222 ? 3.227 7.620 -12.095 1.00 93.19 222 ASP A C 1
ATOM 1789 O O . ASP A 1 222 ? 4.381 7.797 -12.490 1.00 93.19 222 ASP A O 1
ATOM 1793 N N . GLY A 1 223 ? 2.941 7.578 -10.790 1.00 94.19 223 GLY A N 1
ATOM 1794 C CA . GLY A 1 223 ? 3.938 7.653 -9.728 1.00 94.19 223 GLY A CA 1
ATOM 1795 C C . GLY A 1 223 ? 4.476 9.057 -9.452 1.00 94.19 223 GLY A C 1
ATOM 1796 O O . GLY A 1 223 ? 5.452 9.193 -8.705 1.00 94.19 223 GLY A O 1
ATOM 1797 N N . ALA A 1 224 ? 3.865 10.109 -10.001 1.00 95.75 224 ALA A N 1
ATOM 1798 C CA . ALA A 1 224 ? 4.252 11.474 -9.688 1.00 95.75 224 ALA A CA 1
ATOM 1799 C C . ALA A 1 224 ? 3.662 11.909 -8.343 1.00 95.75 224 ALA A C 1
ATOM 1801 O O . ALA A 1 224 ? 2.482 11.715 -8.043 1.00 95.75 224 ALA A O 1
ATOM 1802 N N . PHE A 1 225 ? 4.509 12.513 -7.510 1.00 96.19 225 PHE A N 1
ATOM 1803 C CA . PHE A 1 225 ? 4.131 12.971 -6.180 1.00 96.19 225 PHE A CA 1
ATOM 1804 C C . PHE A 1 225 ? 3.059 14.061 -6.238 1.00 96.19 225 PHE A C 1
ATOM 1806 O O . PHE A 1 225 ? 3.266 15.109 -6.845 1.00 96.19 225 PHE A O 1
ATOM 1813 N N . GLN A 1 226 ? 1.960 13.836 -5.520 1.00 94.38 226 GLN A N 1
ATOM 1814 C CA . GLN A 1 226 ? 0.853 14.782 -5.415 1.00 94.38 226 GLN A CA 1
ATOM 1815 C C . GLN A 1 226 ? 0.928 15.569 -4.106 1.00 94.38 226 GLN A C 1
ATOM 1817 O O . GLN A 1 226 ? 0.948 16.799 -4.106 1.00 94.38 226 GLN A O 1
ATOM 1822 N N . LYS A 1 227 ? 0.970 14.869 -2.963 1.00 94.38 227 LYS A N 1
ATOM 1823 C CA . LYS A 1 227 ? 1.047 15.492 -1.631 1.00 94.38 227 LYS A CA 1
ATOM 1824 C C . LYS A 1 227 ? 1.404 14.500 -0.530 1.00 94.38 227 LYS A C 1
ATOM 1826 O O . LYS A 1 227 ? 1.296 13.288 -0.688 1.00 94.38 227 LYS A O 1
ATOM 1831 N N . ILE A 1 228 ? 1.754 15.040 0.635 1.00 95.06 228 ILE A N 1
ATOM 1832 C CA . ILE A 1 228 ? 1.795 14.282 1.890 1.00 95.06 228 ILE A CA 1
ATOM 1833 C C . ILE A 1 228 ? 0.359 14.170 2.413 1.00 95.06 228 ILE A C 1
ATOM 1835 O O . ILE A 1 228 ? -0.278 15.193 2.651 1.00 95.06 228 ILE A O 1
ATOM 1839 N N . LEU A 1 229 ? -0.147 12.950 2.587 1.00 94.38 229 LEU A N 1
ATOM 1840 C CA . LEU A 1 229 ? -1.493 12.686 3.110 1.00 94.38 229 LEU A CA 1
ATOM 1841 C C . LEU A 1 229 ? -1.554 12.731 4.625 1.00 94.38 229 LEU A C 1
ATOM 1843 O O . LEU A 1 229 ? -2.488 13.292 5.186 1.00 94.38 229 LEU A O 1
ATOM 1847 N N . LEU A 1 230 ? -0.569 12.123 5.278 1.00 95.00 230 LEU A N 1
ATOM 1848 C CA . LEU A 1 230 ? -0.523 11.979 6.725 1.00 95.00 230 LEU A CA 1
ATOM 1849 C C . LEU A 1 230 ? 0.915 12.151 7.199 1.00 95.00 230 LEU A C 1
ATOM 1851 O O . LEU A 1 230 ? 1.845 11.674 6.549 1.00 95.00 230 LEU A O 1
ATOM 1855 N N . LYS A 1 231 ? 1.096 12.822 8.333 1.00 94.19 231 LYS A N 1
ATOM 1856 C CA . LYS A 1 231 ? 2.359 12.908 9.059 1.00 94.19 231 LYS A CA 1
ATOM 1857 C C . LYS A 1 231 ? 2.174 12.314 10.442 1.00 94.19 231 LYS A C 1
ATOM 1859 O O . LYS A 1 231 ? 1.214 12.616 11.147 1.00 94.19 231 LYS A O 1
ATOM 1864 N N . ASN A 1 232 ? 3.127 11.491 10.841 1.00 89.38 232 ASN A N 1
ATOM 1865 C CA . ASN A 1 232 ? 3.209 11.024 12.204 1.00 89.38 232 ASN A CA 1
ATOM 1866 C C . ASN A 1 232 ? 3.790 12.140 13.077 1.00 89.38 232 ASN A C 1
ATOM 1868 O O . ASN A 1 232 ? 4.954 12.512 12.942 1.00 89.38 232 ASN A O 1
ATOM 1872 N N . MET A 1 233 ? 2.963 12.679 13.968 1.00 85.19 233 MET A N 1
ATOM 1873 C CA . MET A 1 233 ? 3.365 13.747 14.886 1.00 85.19 233 MET A CA 1
ATOM 1874 C C . MET A 1 233 ? 4.086 13.210 16.134 1.00 85.19 233 MET A C 1
ATOM 1876 O O . MET A 1 233 ? 4.601 13.996 16.926 1.00 85.19 233 MET A O 1
ATOM 1880 N N . SER A 1 234 ? 4.121 11.887 16.327 1.00 85.88 234 SER A N 1
ATOM 1881 C CA . SER A 1 234 ? 4.823 11.233 17.430 1.00 85.88 234 SER A CA 1
ATOM 1882 C C . SER A 1 234 ? 6.199 10.753 16.979 1.00 85.88 234 SER A C 1
ATOM 1884 O O . SER A 1 234 ? 6.313 9.963 16.048 1.00 85.88 234 SER A O 1
ATOM 1886 N N . SER A 1 235 ? 7.252 11.168 17.686 1.00 83.38 235 SER A N 1
ATOM 1887 C CA . SER A 1 235 ? 8.623 10.710 17.424 1.00 83.38 235 SER A CA 1
ATOM 1888 C C . SER A 1 235 ? 8.893 9.269 17.875 1.00 83.38 235 SER A C 1
ATOM 1890 O O . SER A 1 235 ? 9.913 8.698 17.506 1.00 83.38 235 SER A O 1
ATOM 1892 N N . ASN A 1 236 ? 8.013 8.695 18.703 1.00 88.06 236 ASN A N 1
ATOM 1893 C CA . ASN A 1 236 ? 8.232 7.412 19.391 1.00 88.06 236 ASN A CA 1
ATOM 1894 C C . ASN A 1 236 ? 7.401 6.255 18.817 1.00 88.06 236 ASN A C 1
ATOM 1896 O O . ASN A 1 236 ? 7.371 5.169 19.399 1.00 88.06 236 ASN A O 1
ATOM 1900 N N . ILE A 1 237 ? 6.671 6.524 17.740 1.00 89.00 237 ILE A N 1
ATOM 1901 C CA . ILE A 1 237 ? 5.819 5.579 17.024 1.00 89.00 237 ILE A CA 1
ATOM 1902 C C . ILE A 1 237 ? 6.234 5.679 15.565 1.00 89.00 237 ILE A C 1
ATOM 1904 O O . ILE A 1 237 ? 6.484 6.787 15.095 1.00 89.00 237 ILE A O 1
ATOM 1908 N N . VAL A 1 238 ? 6.284 4.566 14.840 1.00 92.38 238 VAL A N 1
ATOM 1909 C CA . VAL A 1 238 ? 6.531 4.585 13.390 1.00 92.38 238 VAL A CA 1
ATOM 1910 C C . VAL A 1 238 ? 5.426 3.857 12.647 1.00 92.38 238 VAL A C 1
ATOM 1912 O O . VAL A 1 238 ? 4.924 2.839 13.118 1.00 92.38 238 VAL A O 1
ATOM 1915 N N . PHE A 1 239 ? 5.042 4.375 11.482 1.00 93.44 239 PHE A N 1
ATOM 1916 C CA . PHE A 1 239 ? 4.153 3.646 10.585 1.00 93.44 239 PHE A CA 1
ATOM 1917 C C . PHE A 1 239 ? 4.887 2.436 10.020 1.00 93.44 239 PHE A C 1
ATOM 1919 O O . PHE A 1 239 ? 6.066 2.522 9.662 1.00 93.44 239 PHE A O 1
ATOM 1926 N N . T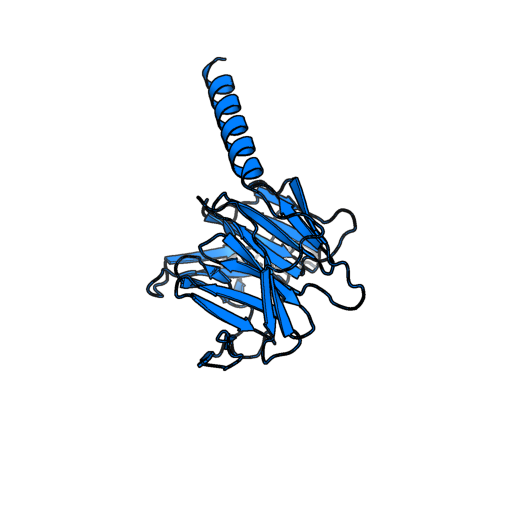HR A 1 240 ? 4.181 1.315 9.953 1.00 91.12 240 THR A N 1
ATOM 1927 C CA . THR A 1 240 ? 4.745 0.047 9.487 1.00 91.12 240 THR A CA 1
ATOM 1928 C C . THR A 1 240 ? 3.981 -0.554 8.323 1.00 91.12 240 THR A C 1
ATOM 1930 O O . THR A 1 240 ? 4.579 -1.309 7.575 1.00 91.12 240 THR A O 1
ATOM 1933 N N . CYS A 1 241 ? 2.696 -0.233 8.171 1.00 90.38 241 CYS A N 1
ATOM 1934 C CA . CYS A 1 241 ? 1.849 -0.779 7.116 1.00 90.38 241 CYS A CA 1
ATOM 1935 C C . CYS A 1 241 ? 0.603 0.075 6.882 1.00 90.38 241 CYS A C 1
ATOM 1937 O O . CYS A 1 241 ? 0.206 0.856 7.759 1.00 90.38 241 CYS A O 1
ATOM 1939 N N . LEU A 1 242 ? -0.021 -0.079 5.713 1.00 93.44 242 LEU A N 1
ATOM 1940 C CA . LEU A 1 242 ? -1.323 0.512 5.436 1.00 93.44 242 LEU A CA 1
ATOM 1941 C C . LEU A 1 242 ? -2.209 -0.363 4.543 1.00 93.44 242 LEU A C 1
ATOM 1943 O O . LEU A 1 242 ? -1.733 -1.116 3.703 1.00 93.44 242 LEU A O 1
ATOM 1947 N N . CYS A 1 243 ? -3.522 -0.196 4.670 1.00 91.62 243 CYS A N 1
ATOM 1948 C CA . CYS A 1 243 ? -4.485 -0.713 3.702 1.00 91.62 243 CYS A CA 1
ATOM 1949 C C . CYS A 1 243 ? -5.714 0.203 3.601 1.00 91.62 243 CYS A C 1
ATOM 1951 O O . CYS A 1 243 ? -5.867 1.156 4.372 1.00 91.62 243 CYS A O 1
ATOM 1953 N N . LEU A 1 244 ? -6.581 -0.074 2.627 1.00 90.44 244 LEU A N 1
ATOM 1954 C CA . LEU A 1 244 ? -7.852 0.622 2.435 1.00 90.44 244 LEU A CA 1
ATOM 1955 C C . LEU A 1 244 ? -9.015 -0.344 2.634 1.00 90.44 244 LEU A C 1
ATOM 1957 O O . LEU A 1 244 ? -8.939 -1.483 2.180 1.00 90.44 244 LEU A O 1
ATOM 1961 N N . ASP A 1 245 ? -10.104 0.132 3.235 1.00 87.69 245 ASP A N 1
ATOM 1962 C CA . ASP A 1 245 ? -11.388 -0.575 3.190 1.00 87.69 245 ASP A CA 1
ATOM 1963 C C . ASP A 1 245 ? -12.200 -0.233 1.923 1.00 87.69 245 ASP A C 1
ATOM 1965 O O . ASP A 1 245 ? -11.807 0.598 1.096 1.00 87.69 245 ASP A O 1
ATOM 1969 N N . ASP A 1 246 ? -13.376 -0.845 1.774 1.00 84.19 246 ASP A N 1
ATOM 1970 C CA . ASP A 1 246 ? -14.271 -0.606 0.631 1.00 84.19 246 ASP A CA 1
ATOM 1971 C C . ASP A 1 246 ? -14.736 0.848 0.525 1.00 84.19 246 ASP A C 1
ATOM 1973 O O . ASP A 1 246 ? -14.946 1.369 -0.572 1.00 84.19 246 ASP A O 1
ATOM 1977 N N . LYS A 1 247 ? -14.858 1.528 1.668 1.00 88.31 247 LYS A N 1
ATOM 1978 C CA . LYS A 1 247 ? -15.217 2.949 1.752 1.00 88.31 247 LYS A CA 1
ATOM 1979 C C . LYS A 1 247 ? -14.012 3.861 1.528 1.00 88.31 247 LYS A C 1
ATOM 1981 O O . LYS A 1 247 ? -14.150 5.077 1.611 1.00 88.31 247 LYS A O 1
ATOM 1986 N N . GLN A 1 248 ? -12.852 3.283 1.218 1.00 91.00 248 GLN A N 1
ATOM 1987 C CA . GLN A 1 248 ? -11.584 3.974 1.039 1.00 91.00 248 GLN A CA 1
ATOM 1988 C C . GLN A 1 248 ? -11.155 4.729 2.302 1.00 91.00 248 GLN A C 1
ATOM 1990 O O . GLN A 1 248 ? -10.568 5.798 2.206 1.00 91.00 248 GLN A O 1
ATOM 1995 N N . ASN A 1 249 ? -11.439 4.201 3.492 1.00 92.50 249 ASN A N 1
ATOM 1996 C CA . ASN A 1 249 ? -10.802 4.659 4.724 1.00 92.50 249 ASN A CA 1
ATOM 1997 C C . ASN A 1 249 ? -9.391 4.065 4.794 1.00 92.50 249 ASN A C 1
ATOM 1999 O O . ASN A 1 249 ? -9.209 2.886 4.493 1.00 92.50 249 ASN A O 1
ATOM 2003 N N . ILE A 1 250 ? -8.406 4.860 5.214 1.00 94.25 250 ILE A N 1
ATOM 2004 C CA . ILE A 1 250 ? -7.025 4.391 5.376 1.00 94.25 250 ILE A CA 1
ATOM 2005 C C . ILE A 1 250 ? -6.857 3.795 6.764 1.00 94.25 250 ILE A C 1
ATOM 2007 O O . ILE A 1 250 ? -7.068 4.484 7.759 1.00 94.25 250 ILE A O 1
ATOM 2011 N N . TYR A 1 251 ? -6.403 2.551 6.815 1.00 94.12 251 TYR A N 1
ATOM 2012 C CA . TYR A 1 251 ? -5.922 1.884 8.016 1.00 94.12 251 TYR A CA 1
ATOM 2013 C C . TYR A 1 251 ? -4.401 2.011 8.033 1.00 94.12 251 TYR A C 1
ATOM 2015 O O . TYR A 1 251 ? -3.752 1.655 7.057 1.00 94.12 251 TYR A O 1
ATOM 2023 N N . VAL A 1 252 ? -3.833 2.530 9.120 1.00 94.44 252 VAL A N 1
ATOM 2024 C CA . VAL A 1 252 ? -2.386 2.721 9.291 1.00 94.44 252 VAL A CA 1
ATOM 2025 C C . VAL A 1 252 ? -1.938 1.980 10.539 1.00 94.44 252 VAL A C 1
ATOM 2027 O O . VAL A 1 252 ? -2.297 2.374 11.652 1.00 94.44 252 VAL A O 1
ATOM 2030 N N . GLY A 1 253 ? -1.166 0.913 10.355 1.00 93.00 253 GLY A N 1
ATOM 2031 C CA . GLY A 1 253 ? -0.561 0.155 11.446 1.00 93.00 253 GLY A CA 1
ATOM 2032 C C . GLY A 1 253 ? 0.763 0.758 11.908 1.00 93.00 253 GLY A C 1
ATOM 2033 O O . GLY A 1 253 ? 1.454 1.452 11.153 1.00 93.00 253 GLY A O 1
ATOM 2034 N N . ASN A 1 254 ? 1.123 0.492 13.163 1.00 92.06 254 ASN A N 1
ATOM 2035 C CA . ASN A 1 254 ? 2.395 0.912 13.734 1.00 92.06 254 ASN A CA 1
ATOM 2036 C C . ASN A 1 254 ? 3.121 -0.194 14.513 1.00 92.06 254 ASN A C 1
ATOM 2038 O O . ASN A 1 254 ? 2.596 -1.278 14.783 1.00 92.06 254 ASN A O 1
ATOM 2042 N N . ASP A 1 255 ? 4.348 0.123 14.920 1.00 90.00 255 ASP A N 1
ATOM 2043 C CA . ASP A 1 255 ? 5.248 -0.744 15.683 1.00 90.00 255 ASP A CA 1
ATOM 2044 C C . ASP A 1 255 ? 4.731 -1.123 17.085 1.00 90.00 255 ASP A C 1
ATOM 2046 O O . ASP A 1 255 ? 5.209 -2.075 17.698 1.00 90.00 255 ASP A O 1
ATOM 2050 N N . ARG A 1 256 ? 3.703 -0.437 17.593 1.00 89.75 256 ARG A N 1
ATOM 2051 C CA . ARG A 1 256 ? 3.072 -0.726 18.889 1.00 89.75 256 ARG A CA 1
ATOM 2052 C C . ARG A 1 256 ? 1.876 -1.667 18.803 1.00 89.75 256 ARG A C 1
ATOM 2054 O O . ARG A 1 256 ? 1.264 -1.918 19.833 1.00 89.75 256 ARG A O 1
ATOM 2061 N N . GLY A 1 257 ? 1.545 -2.182 17.620 1.00 88.00 257 GLY A N 1
ATOM 2062 C CA . GLY A 1 257 ? 0.359 -3.024 17.455 1.00 88.00 257 GLY A CA 1
ATOM 2063 C C . GLY A 1 257 ? -0.941 -2.232 17.333 1.00 88.00 257 GLY A C 1
ATOM 2064 O O . GLY A 1 257 ? -2.019 -2.811 17.424 1.00 88.00 257 GLY A O 1
ATOM 2065 N N . ILE A 1 258 ? -0.865 -0.915 17.126 1.00 90.69 258 ILE A N 1
ATOM 2066 C CA . ILE A 1 258 ? -2.043 -0.060 16.980 1.00 90.69 258 ILE A CA 1
ATOM 2067 C C . ILE A 1 258 ? -2.301 0.206 15.498 1.00 90.69 258 ILE A C 1
ATOM 2069 O O . ILE A 1 258 ? -1.390 0.582 14.760 1.00 90.69 258 ILE A O 1
ATOM 2073 N N . VAL A 1 259 ? -3.560 0.068 15.086 1.00 92.31 259 VAL A N 1
ATOM 2074 C CA . VAL A 1 259 ? -4.053 0.428 13.755 1.00 92.31 259 VAL A CA 1
ATOM 2075 C C . VAL A 1 259 ? -5.002 1.615 13.879 1.00 92.31 259 VAL A C 1
ATOM 2077 O O . VAL A 1 259 ? -6.057 1.529 14.502 1.00 92.31 259 VAL A O 1
ATOM 2080 N N . ASN A 1 260 ? -4.631 2.742 13.280 1.00 93.38 260 ASN A N 1
ATOM 2081 C CA . ASN A 1 260 ? -5.451 3.949 13.235 1.00 93.38 260 ASN A CA 1
ATOM 2082 C C . ASN A 1 260 ? -6.190 4.049 11.902 1.00 93.38 260 ASN A C 1
ATOM 2084 O O . ASN A 1 260 ? -5.588 3.861 10.849 1.00 93.38 260 ASN A O 1
ATOM 2088 N N . VAL A 1 261 ? -7.474 4.394 11.947 1.00 93.81 261 VAL A N 1
ATOM 2089 C CA . VAL A 1 261 ? -8.337 4.503 10.769 1.00 93.81 261 VAL A CA 1
ATOM 2090 C C . VAL A 1 261 ? -8.675 5.959 10.498 1.00 93.81 261 VAL A C 1
ATOM 2092 O O . VAL A 1 261 ? -9.187 6.665 11.371 1.00 93.81 261 VAL A O 1
A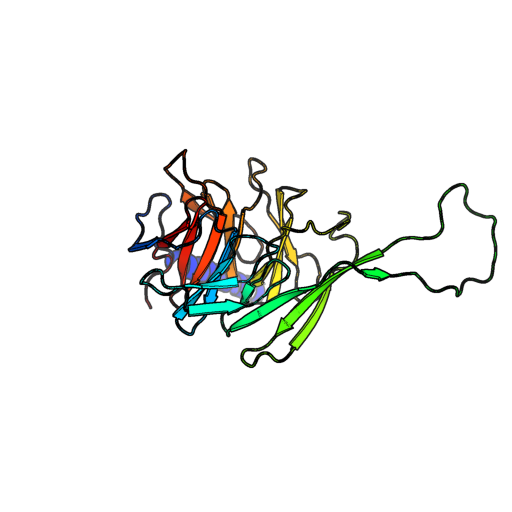TOM 2095 N N . TYR A 1 262 ? -8.450 6.402 9.270 1.00 94.56 262 TYR A N 1
ATOM 2096 C CA . TYR A 1 262 ? -8.669 7.772 8.833 1.00 94.56 262 TYR A CA 1
ATOM 2097 C C . TYR A 1 262 ? -9.646 7.819 7.664 1.00 94.56 262 TYR A C 1
ATOM 2099 O O . TYR A 1 262 ? -9.558 7.028 6.724 1.00 94.56 262 TYR A O 1
ATOM 2107 N N . LYS A 1 263 ? -10.544 8.806 7.686 1.00 93.81 263 LYS A N 1
ATOM 2108 C CA . LYS A 1 263 ? -11.347 9.155 6.515 1.00 93.81 263 LYS A CA 1
ATOM 2109 C C . LYS A 1 263 ? -10.444 9.760 5.445 1.00 93.81 263 LYS A C 1
ATOM 2111 O O . LYS A 1 263 ? -9.808 10.784 5.689 1.00 93.81 263 LYS A O 1
ATOM 2116 N N . TYR A 1 264 ? -10.388 9.119 4.281 1.00 93.31 264 TYR A N 1
ATOM 2117 C CA . TYR A 1 264 ? -9.526 9.545 3.179 1.00 93.31 264 TYR A CA 1
ATOM 2118 C C . TYR A 1 264 ? -10.287 10.207 2.038 1.00 93.31 264 TYR A C 1
ATOM 2120 O O . TYR A 1 264 ? -9.901 11.303 1.618 1.00 93.31 264 TYR A O 1
ATOM 2128 N N . LEU A 1 265 ? -11.408 9.620 1.625 1.00 91.25 265 LEU A N 1
ATOM 2129 C CA . LEU A 1 265 ? -12.321 10.202 0.644 1.00 91.25 265 LEU A CA 1
ATOM 2130 C C . LEU A 1 265 ? -13.602 10.725 1.297 1.00 91.25 265 LEU A C 1
ATOM 2132 O O . LEU A 1 265 ? -14.026 10.216 2.336 1.00 91.25 265 LEU A O 1
ATOM 2136 N N . LYS A 1 266 ? -14.234 11.720 0.662 1.00 86.25 266 LYS A N 1
ATOM 2137 C CA . LYS A 1 266 ? -15.642 12.063 0.916 1.00 86.25 266 LYS A CA 1
ATOM 2138 C C . LYS A 1 266 ? -16.513 10.838 0.647 1.00 86.25 266 LYS A C 1
ATOM 2140 O O . LYS A 1 266 ? -16.273 10.118 -0.324 1.00 86.25 266 LYS A O 1
ATOM 2145 N N . ASP A 1 267 ? -17.516 10.640 1.496 1.00 78.31 267 ASP A N 1
ATOM 2146 C CA . ASP A 1 267 ? -18.573 9.673 1.218 1.00 78.31 267 ASP A CA 1
ATOM 2147 C C . ASP A 1 267 ? -19.325 10.124 -0.058 1.00 78.31 267 ASP A C 1
ATOM 2149 O O . ASP A 1 267 ? -19.476 11.329 -0.295 1.00 78.31 267 ASP A O 1
ATOM 2153 N N . GLU A 1 268 ? -19.723 9.165 -0.898 1.00 65.88 268 GLU A N 1
ATOM 2154 C CA . GLU A 1 268 ? -20.520 9.407 -2.116 1.00 65.88 268 GLU A CA 1
ATOM 2155 C C . GLU A 1 268 ? -22.009 9.595 -1.811 1.00 65.88 268 GLU A C 1
ATOM 2157 O O . GLU A 1 268 ? -22.521 8.911 -0.893 1.00 65.88 268 GLU A O 1
#

pLDDT: mean 73.41, std 17.68, range [34.53, 96.94]

Radius of gyration: 20.69 Å; Cα contacts (8 Å, |Δi|>4): 610; chains: 1; bounding box: 59×47×54 Å

Sequence (268 aa):
MTLITYNLYLLTLTLTDDLDRLILLPSAIPTLTIDTPVPNIKQISYVKSGRLWVMSDFDDGIIQVDNNRDIKEAVRSLGLFCVSKDDALLYKSDRFIEDEDENGDGDDNKYGDQSPWQVRFSHKITRYDENGRKIEDIWITDRIQGWEFSSIAAYAFITANKNGDIIISCNQYETVVGMDRSGGHRFRYSHPENLTPMDICTDKYGHILVAFKSSIHLLDEDGAFQKILLKNMSSNIVFTCLCLDDKQNIYVGNDRGIVNVYKYLKDE

Secondary structure (DSSP, 8-state):
-HHHHHHHHHHHHHHHHHHTTB---TTPPPSEEEE-SSSS--EEEEETTTEEEEES-TTSEEEEE-TTS-EEEEEE--S-EEE-TTS-EEEEEEEEEEPPPS-S-----SSTT--S---EEEEEEEEE-TTS-EEEEEEE-S-BTTB--TT--TT--EEE-TT--EEEEEGGGTEEEEE-TTS-EEEEEE-TT-PPP-EEEE-TTS-EEEEETTEEEEE-TT--EEEEEEE---TT--EEEEEE-TT-EEEEEETTSEEEEEE-B---

Nearest PDB structures (foldseek):
  3wwa-assembly1_A  TM=6.016E-01  e=1.463E-08  unclassified
  6rem-assembly1_A  TM=5.798E-01  e=2.589E-08  synthetic construct
  2qc5-assembly1_A  TM=5.501E-01  e=5.081E-08  Staphylococcus cohnii
  2z2n-assembly1_A  TM=5.492E-01  e=6.252E-08  Staphylococcus aureus
  2z2p-assembly1_B  TM=5.401E-01  e=1.858E-07  Staphylococcus aureus

Organism: Magallana gigas (NCBI:txid29159)

Mean predicted aligned error: 12.02 Å

Foldseek 3Di:
DVVVVVVVVVVVVLVVVQVVQFDFDQADDFPDKAFAPAFQWQEWEAEQVGWIWTDRDQQAWIFTADSVNDTPDTGGDNAAWYQDNLRKIWDKDDWDWDFDDPPDDDPPDDDPDDDPTPTKTKIWIWIAGSVRHTDDIAIQIADPPNDGPVPLDRRKAWEAFPQRWIWIFRQVQQKIWIGHNNRHTQAIDHDPVSFHFLYWYADNSQWIWTFGFFWIWIAHNSRHTDGTRYGRPDPVKGWRYWYAHPQRWIWTDISGSMTGTHDTGDGD

Solvent-accessible surface area (backbone atoms only — not comparable to full-atom values): 14915 Å² total; per-residue (Å²): 120,66,67,63,52,52,51,52,51,52,54,53,50,56,59,50,57,60,59,71,37,54,65,48,44,40,82,62,74,64,78,44,76,46,67,48,85,47,60,37,31,51,39,46,33,37,35,73,90,74,46,40,36,40,25,54,48,59,82,39,46,37,30,32,44,50,99,84,40,46,77,77,46,76,44,87,42,78,44,69,73,32,51,36,81,56,58,13,52,37,43,60,50,76,83,45,76,51,78,79,75,95,80,66,84,86,73,97,78,83,70,84,97,61,81,87,74,70,78,40,49,37,41,38,41,37,39,36,35,66,84,71,44,79,73,50,78,46,70,49,60,70,38,74,91,80,41,74,49,75,65,73,52,95,79,50,41,53,39,58,36,77,85,51,26,40,34,36,39,38,63,97,70,18,29,38,39,33,19,41,72,86,61,47,85,71,34,70,35,62,46,96,83,59,49,47,62,40,27,48,38,52,48,93,87,22,32,33,40,40,31,28,48,50,36,28,36,34,20,41,75,72,44,50,80,73,48,70,40,35,48,57,88,50,93,89,59,37,43,23,18,42,33,51,46,92,78,42,32,38,38,38,29,16,53,78,13,39,33,36,29,32,65,32,45,61,86,130

InterPro domains:
  IPR011042 Six-bladed beta-propeller, TolB-like [G3DSA:2.120.10.30] (113-267)